Protein AF-A0A946Y536-F1 (afdb_monomer)

Foldseek 3Di:
DVVVVVVVVLVVVLPDADFDDDDDDDDPPDQDKDWDQFWKWFQFPQRKIKIAHRTWIDHPQKIAGFIWIADNVSPDTDTDGIDGNNRTPDMDGDDGDRPPVVSVVSNVVSVVVVVVVVVVVVCVLPQAWWFKWWQDPNDTDGFDTQCNVPPDPVCRVVDDDDGPDDQDPVRDTDMDIDRDHPHPYDDD

Mean predicted aligned error: 17.83 Å

Structure (mmCIF, N/CA/C/O backbone):
data_AF-A0A946Y536-F1
#
_entry.id   AF-A0A946Y536-F1
#
loop_
_atom_site.group_PDB
_atom_site.id
_atom_site.type_symbol
_atom_site.label_atom_id
_atom_site.label_alt_id
_atom_site.label_comp_id
_atom_site.label_asym_id
_atom_site.label_entity_id
_atom_site.label_seq_id
_atom_site.pdbx_PDB_ins_code
_atom_site.Cartn_x
_atom_site.Cartn_y
_atom_site.Cartn_z
_atom_site.occupancy
_atom_site.B_iso_or_equiv
_atom_site.auth_seq_id
_atom_site.auth_comp_id
_atom_site.auth_asym_id
_atom_site.auth_atom_id
_atom_site.pdbx_PDB_model_num
ATOM 1 N N . MET A 1 1 ? 4.800 -1.379 -33.077 1.00 50.88 1 MET A N 1
ATOM 2 C CA . MET A 1 1 ? 4.155 -2.253 -32.066 1.00 50.88 1 MET A CA 1
ATOM 3 C C . MET A 1 1 ? 5.127 -2.790 -31.014 1.00 50.88 1 MET A C 1
ATOM 5 O O . MET A 1 1 ? 4.763 -2.813 -29.851 1.00 50.88 1 MET A O 1
ATOM 9 N N . ARG A 1 2 ? 6.359 -3.191 -31.370 1.00 48.78 2 ARG A N 1
ATOM 10 C CA . ARG A 1 2 ? 7.340 -3.710 -30.393 1.00 48.78 2 ARG A CA 1
ATOM 11 C C . ARG A 1 2 ? 7.972 -2.630 -29.493 1.00 48.78 2 ARG A C 1
ATOM 13 O O . ARG A 1 2 ? 8.110 -2.860 -28.300 1.00 48.78 2 ARG A O 1
ATOM 20 N N . LEU A 1 3 ? 8.252 -1.436 -30.029 1.00 43.38 3 LEU A N 1
ATOM 21 C CA . LEU A 1 3 ? 8.799 -0.308 -29.254 1.00 43.38 3 LEU A CA 1
ATOM 22 C C . LEU A 1 3 ? 7.794 0.248 -28.230 1.00 43.38 3 LEU A C 1
ATOM 24 O O . LEU A 1 3 ? 8.149 0.529 -27.091 1.00 43.38 3 LEU A O 1
ATOM 28 N N . THR A 1 4 ? 6.517 0.339 -28.612 1.00 50.34 4 THR A N 1
ATOM 29 C CA . THR A 1 4 ? 5.442 0.763 -27.708 1.00 50.34 4 THR A CA 1
ATOM 30 C C . THR A 1 4 ? 5.232 -0.226 -26.567 1.00 50.34 4 THR A C 1
ATOM 32 O O . THR A 1 4 ? 5.008 0.220 -25.447 1.00 50.34 4 THR A O 1
ATOM 35 N N . LEU A 1 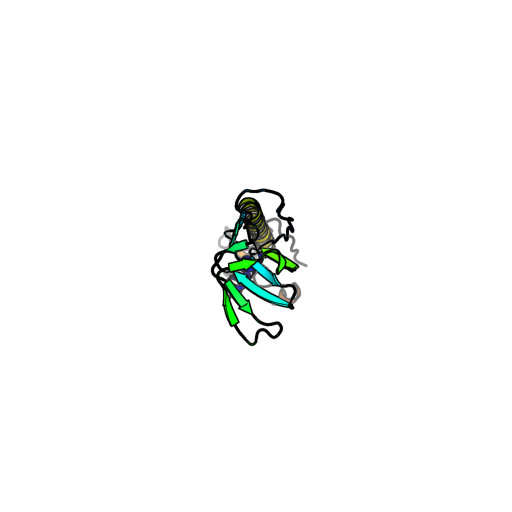5 ? 5.367 -1.536 -26.823 1.00 57.97 5 LEU A N 1
ATOM 36 C CA . LEU A 1 5 ? 5.266 -2.592 -25.807 1.00 57.97 5 LEU A CA 1
ATOM 37 C C . LEU A 1 5 ? 6.435 -2.553 -24.805 1.00 57.97 5 LEU A C 1
ATOM 39 O O . LEU A 1 5 ? 6.230 -2.696 -23.604 1.00 57.97 5 LEU A O 1
ATOM 43 N N . ALA A 1 6 ? 7.657 -2.314 -25.293 1.00 57.25 6 ALA A N 1
ATOM 44 C CA . ALA A 1 6 ? 8.841 -2.182 -24.445 1.00 57.25 6 ALA A CA 1
ATOM 45 C C . ALA A 1 6 ? 8.781 -0.922 -23.563 1.00 57.25 6 ALA A C 1
ATOM 47 O O . ALA A 1 6 ? 9.088 -0.981 -22.374 1.00 57.25 6 ALA A O 1
ATOM 48 N N . LEU A 1 7 ? 8.314 0.203 -24.118 1.00 55.06 7 LEU A N 1
ATOM 49 C CA . LEU A 1 7 ? 8.157 1.453 -23.373 1.00 55.06 7 LEU A CA 1
ATOM 50 C C . LEU A 1 7 ? 7.051 1.357 -22.308 1.00 55.06 7 LEU A C 1
ATOM 52 O O . LEU A 1 7 ? 7.221 1.863 -21.202 1.00 55.06 7 LEU A O 1
ATOM 56 N N . THR A 1 8 ? 5.945 0.661 -22.604 1.00 61.72 8 THR A N 1
ATOM 57 C CA . THR A 1 8 ? 4.908 0.391 -21.592 1.00 61.72 8 THR A CA 1
ATOM 58 C C . THR A 1 8 ? 5.430 -0.528 -20.494 1.00 61.72 8 THR A C 1
ATOM 60 O O . THR A 1 8 ? 5.222 -0.227 -19.323 1.00 61.72 8 THR A O 1
ATOM 63 N N . ALA A 1 9 ? 6.164 -1.593 -20.833 1.00 61.91 9 ALA A N 1
ATOM 64 C CA . ALA A 1 9 ? 6.751 -2.496 -19.841 1.00 61.91 9 ALA A CA 1
ATOM 65 C C . ALA A 1 9 ? 7.718 -1.779 -18.874 1.00 61.91 9 ALA A C 1
ATOM 67 O O . ALA A 1 9 ? 7.681 -2.045 -17.674 1.00 61.91 9 ALA A O 1
ATOM 68 N N . LEU A 1 10 ? 8.525 -0.824 -19.361 1.00 59.62 10 LEU A N 1
ATOM 69 C CA . LEU A 1 10 ? 9.400 -0.011 -18.504 1.00 59.62 10 LEU A CA 1
ATOM 70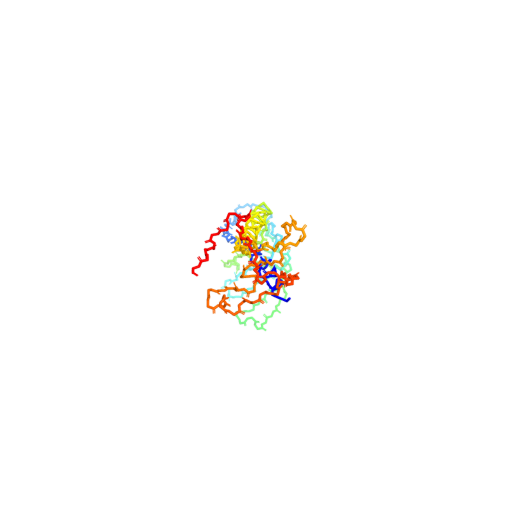 C C . LEU A 1 10 ? 8.624 0.937 -17.572 1.00 59.62 10 LEU A C 1
ATOM 72 O O . LEU A 1 10 ? 9.022 1.113 -16.422 1.00 59.62 10 LEU A O 1
ATOM 76 N N . LEU A 1 11 ? 7.512 1.518 -18.032 1.00 60.69 11 LEU A N 1
ATOM 77 C CA . LEU A 1 11 ? 6.659 2.385 -17.207 1.00 60.69 11 LEU A CA 1
ATOM 78 C C . LEU A 1 11 ? 5.980 1.617 -16.059 1.00 60.69 11 LEU A C 1
ATOM 80 O O . LEU A 1 11 ? 5.823 2.163 -14.967 1.00 60.69 11 LEU A O 1
ATOM 84 N N . PHE A 1 12 ? 5.633 0.342 -16.266 1.00 58.81 12 PHE A N 1
ATOM 85 C CA . PHE A 1 12 ? 5.045 -0.496 -15.214 1.00 58.81 12 PHE A CA 1
ATOM 86 C C . PHE A 1 12 ? 6.049 -0.897 -14.121 1.00 58.81 12 PHE A C 1
ATOM 88 O O . PHE A 1 12 ? 5.653 -1.049 -12.967 1.00 58.81 12 PHE A O 1
ATOM 95 N N . LEU A 1 13 ? 7.345 -1.002 -14.437 1.00 56.84 13 LEU A N 1
ATOM 96 C CA . LEU A 1 13 ? 8.389 -1.336 -13.454 1.00 56.84 13 LEU A CA 1
ATOM 97 C C . LEU A 1 13 ? 8.737 -0.177 -12.502 1.00 56.84 13 LEU A C 1
ATOM 99 O O . LEU A 1 13 ? 9.339 -0.411 -11.457 1.00 56.84 13 LEU A O 1
ATOM 103 N N . ALA A 1 14 ? 8.343 1.060 -12.820 1.00 56.12 14 ALA A N 1
ATOM 104 C CA . ALA A 1 14 ? 8.628 2.243 -12.000 1.00 56.12 14 ALA A CA 1
ATOM 105 C C . ALA A 1 14 ? 7.606 2.492 -10.869 1.00 56.12 14 ALA A C 1
ATOM 107 O O . ALA A 1 14 ? 7.744 3.458 -10.122 1.00 56.12 14 ALA A O 1
ATOM 108 N N . SER A 1 15 ? 6.579 1.647 -10.726 1.00 55.06 15 SER A N 1
ATOM 109 C CA . SER A 1 15 ? 5.459 1.869 -9.792 1.00 55.06 15 SER A CA 1
ATOM 110 C C . SER A 1 15 ? 5.559 1.048 -8.499 1.00 55.06 15 SER A C 1
ATOM 112 O O . SER A 1 15 ? 4.565 0.507 -8.015 1.00 55.06 15 SER A O 1
ATOM 114 N N . CYS A 1 16 ? 6.752 0.941 -7.913 1.00 59.31 16 CYS A N 1
ATOM 115 C CA . CYS A 1 16 ? 6.921 0.286 -6.615 1.00 59.31 16 CYS A CA 1
ATOM 116 C C . CYS A 1 16 ? 6.479 1.217 -5.473 1.00 59.31 16 CYS A C 1
ATOM 118 O O . CYS A 1 16 ? 7.111 2.241 -5.215 1.00 59.31 16 CYS A O 1
ATOM 120 N N . ILE A 1 17 ? 5.421 0.838 -4.752 1.00 60.84 17 ILE A N 1
ATOM 121 C CA . ILE A 1 17 ? 4.997 1.494 -3.507 1.00 60.84 17 ILE A CA 1
ATOM 122 C C . ILE A 1 17 ? 5.533 0.670 -2.333 1.00 60.84 17 ILE A C 1
ATOM 124 O O . ILE A 1 17 ? 5.202 -0.504 -2.186 1.00 60.84 17 ILE A O 1
ATOM 128 N N . VAL A 1 18 ? 6.377 1.277 -1.496 1.00 58.25 18 VAL A N 1
ATOM 129 C CA . VAL A 1 18 ? 6.913 0.637 -0.286 1.00 58.25 18 VAL A CA 1
ATOM 130 C C . VAL A 1 18 ? 5.992 0.949 0.890 1.00 58.25 18 VAL A C 1
ATOM 132 O O . VAL A 1 18 ? 5.814 2.113 1.246 1.00 58.25 18 VAL A O 1
ATOM 135 N N . HIS A 1 19 ? 5.437 -0.090 1.511 1.00 56.75 19 HIS A N 1
ATOM 136 C CA . HIS A 1 19 ? 4.679 0.018 2.757 1.00 56.75 19 HIS A CA 1
ATOM 137 C C . HIS A 1 19 ? 5.531 -0.438 3.945 1.00 56.75 19 HIS A C 1
ATOM 139 O O . HIS A 1 19 ? 6.241 -1.440 3.860 1.00 56.75 19 HIS A O 1
ATOM 145 N N . ARG A 1 20 ? 5.439 0.285 5.065 1.00 61.62 20 ARG A N 1
ATOM 146 C CA . ARG A 1 20 ? 6.037 -0.091 6.352 1.00 61.62 20 ARG A CA 1
ATOM 147 C C . ARG A 1 20 ? 4.928 -0.201 7.392 1.00 61.62 20 ARG A C 1
ATOM 149 O O . ARG A 1 20 ? 4.119 0.714 7.506 1.00 61.62 20 ARG A O 1
ATOM 156 N N . LEU A 1 21 ? 4.896 -1.316 8.117 1.00 65.56 21 LEU A N 1
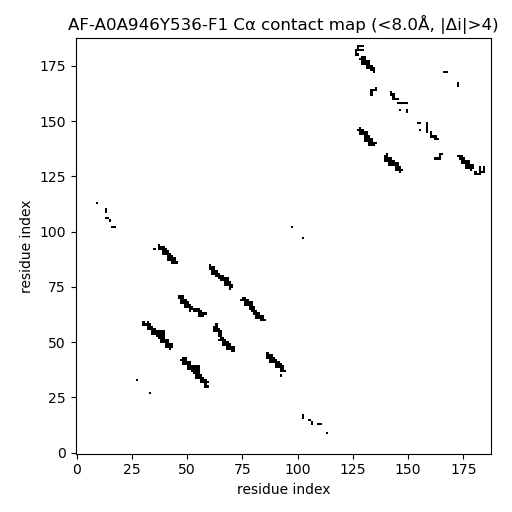ATOM 157 C CA . LEU A 1 21 ? 4.010 -1.508 9.261 1.00 65.56 21 LEU A CA 1
ATOM 158 C C . LEU A 1 21 ? 4.748 -1.069 10.527 1.00 65.56 21 LEU A C 1
ATOM 160 O O . LEU A 1 21 ? 5.796 -1.630 10.840 1.00 65.56 21 LEU A O 1
ATOM 164 N N . ASP A 1 22 ? 4.191 -0.099 11.245 1.00 68.69 22 ASP A N 1
ATOM 165 C CA . ASP A 1 22 ? 4.661 0.319 12.565 1.00 68.69 22 ASP A CA 1
ATOM 166 C C . ASP A 1 22 ? 3.525 0.106 13.578 1.00 68.69 22 ASP A C 1
ATOM 168 O O . ASP A 1 22 ? 2.397 0.548 13.357 1.00 68.69 22 ASP A O 1
ATOM 172 N N . VAL A 1 23 ? 3.815 -0.595 14.679 1.00 72.56 23 VAL A N 1
ATOM 173 C CA . VAL A 1 23 ? 2.863 -0.843 15.775 1.00 72.56 23 VAL A CA 1
ATOM 174 C C . VAL A 1 23 ? 3.272 0.021 16.960 1.00 72.56 23 VAL A C 1
ATOM 176 O O . VAL A 1 23 ? 4.354 -0.164 17.516 1.00 72.56 23 VAL A O 1
ATOM 179 N N . VAL A 1 24 ? 2.416 0.969 17.342 1.00 73.75 24 VAL A N 1
ATOM 180 C CA . VAL A 1 24 ? 2.677 1.905 18.444 1.00 73.75 24 VAL A CA 1
ATOM 181 C C . VAL A 1 24 ? 1.600 1.723 19.517 1.00 73.75 24 VAL A C 1
ATOM 183 O O . VAL A 1 24 ? 0.421 1.908 19.211 1.00 73.75 24 VAL A O 1
ATOM 186 N N . PRO A 1 25 ? 1.958 1.360 20.763 1.00 72.62 25 PRO A N 1
ATOM 187 C CA . PRO A 1 25 ? 0.993 1.313 21.853 1.00 72.62 25 PRO A CA 1
ATOM 188 C C . PRO A 1 25 ? 0.553 2.734 22.223 1.00 72.62 25 PRO A C 1
ATOM 190 O O . PRO A 1 25 ? 1.381 3.638 22.338 1.00 72.62 25 PRO A O 1
ATOM 193 N N . LEU A 1 26 ? -0.749 2.931 22.430 1.00 66.50 26 LEU A N 1
ATOM 194 C CA . LEU A 1 26 ? -1.284 4.199 22.921 1.00 66.50 26 LEU A CA 1
ATOM 195 C C . LEU A 1 26 ? -1.222 4.218 24.459 1.00 66.50 26 LEU A C 1
ATOM 197 O O . LEU A 1 26 ? -1.767 3.308 25.088 1.00 66.50 26 LEU A O 1
ATOM 201 N N . PRO A 1 27 ? -0.582 5.222 25.086 1.00 64.75 27 PRO A N 1
ATOM 202 C CA . PRO A 1 27 ? -0.590 5.364 26.537 1.00 64.75 27 PRO A CA 1
ATOM 203 C C . PRO A 1 27 ? -1.972 5.858 26.989 1.00 64.75 27 PRO A C 1
ATOM 205 O O . PRO A 1 27 ? -2.303 7.031 26.836 1.00 64.75 27 PRO A O 1
ATOM 208 N N . LEU A 1 28 ? -2.789 4.957 27.539 1.00 63.28 28 LEU A N 1
ATOM 209 C CA . LEU A 1 28 ? -4.147 5.260 28.020 1.00 63.28 28 LEU A CA 1
ATOM 210 C C . LEU A 1 28 ? -4.177 5.805 29.468 1.00 63.28 28 LEU A C 1
ATOM 212 O O . LEU A 1 28 ? -5.229 5.813 30.096 1.00 63.28 28 LEU A O 1
ATOM 216 N N . GLU A 1 29 ? -3.039 6.246 30.016 1.00 63.91 29 GLU A N 1
ATOM 217 C CA . GLU A 1 29 ? -2.905 6.648 31.431 1.00 63.91 29 GLU A CA 1
ATOM 218 C C . GLU A 1 29 ? -3.308 8.107 31.728 1.00 63.91 29 GLU A C 1
ATOM 220 O O . GLU A 1 29 ? -3.294 8.522 32.886 1.00 63.91 29 GLU A O 1
ATOM 225 N N . ASN A 1 30 ? -3.684 8.899 30.718 1.00 54.91 30 ASN A N 1
ATOM 226 C CA . ASN A 1 30 ? -4.016 10.313 30.905 1.00 54.91 30 ASN A CA 1
ATOM 227 C C . ASN A 1 30 ? -5.521 10.565 31.073 1.00 54.91 30 ASN A C 1
ATOM 229 O O . ASN A 1 30 ? -6.358 9.986 30.387 1.00 54.91 30 ASN A O 1
ATOM 233 N N . THR A 1 31 ? -5.847 11.519 31.946 1.00 58.56 31 THR A N 1
ATOM 234 C CA . THR A 1 31 ? -7.199 12.043 32.210 1.00 58.56 31 THR A CA 1
ATOM 235 C C . THR A 1 31 ? -7.779 12.850 31.036 1.00 58.56 31 THR A C 1
ATOM 237 O O . THR A 1 31 ? -8.936 13.267 31.083 1.00 58.56 31 THR A O 1
ATOM 240 N N . GLU A 1 32 ? -6.987 13.110 29.994 1.00 72.56 32 GLU A N 1
ATOM 241 C CA . GLU A 1 32 ? -7.434 13.843 28.810 1.00 72.56 32 GLU A CA 1
ATOM 242 C C . GLU A 1 32 ? -8.142 12.924 27.805 1.00 72.56 32 GLU A C 1
ATOM 244 O O . GLU A 1 32 ? -7.736 11.772 27.634 1.00 72.56 32 GLU A O 1
ATOM 249 N N . PRO A 1 33 ? -9.185 13.416 27.109 1.00 78.94 33 PRO A N 1
ATOM 250 C CA . PRO A 1 33 ? -9.834 12.652 26.057 1.00 78.94 33 PRO A CA 1
ATOM 251 C C . PRO A 1 33 ? -8.841 12.256 24.958 1.00 78.94 33 PRO A C 1
ATOM 253 O O . PRO A 1 33 ? -8.198 13.114 24.351 1.00 78.94 33 PRO A O 1
ATOM 256 N N . ILE A 1 34 ? -8.740 10.961 24.666 1.00 87.19 34 ILE A N 1
ATOM 257 C CA . ILE A 1 34 ? -7.890 10.453 23.585 1.00 87.19 34 ILE A CA 1
ATOM 258 C C . ILE A 1 34 ? -8.742 10.374 22.328 1.00 87.19 34 ILE A C 1
ATOM 260 O O . ILE A 1 34 ? -9.646 9.545 22.239 1.00 87.19 34 ILE A O 1
ATOM 264 N N . ARG A 1 35 ? -8.458 11.231 21.348 1.00 90.06 35 ARG A N 1
ATOM 265 C CA . ARG A 1 35 ? -9.142 11.227 20.053 1.00 90.06 35 ARG A CA 1
ATOM 266 C C . ARG A 1 35 ? -8.300 10.514 19.001 1.00 90.06 35 ARG A C 1
ATOM 268 O O . ARG A 1 35 ? -7.137 10.850 18.794 1.00 90.06 35 ARG A O 1
ATOM 275 N N . VAL A 1 36 ? -8.917 9.564 18.308 1.00 89.81 36 VAL A N 1
ATOM 276 C CA . VAL A 1 36 ? -8.344 8.854 17.164 1.00 89.81 36 VAL A CA 1
ATOM 277 C C . VAL A 1 36 ? -9.206 9.161 15.946 1.00 89.81 36 VAL A C 1
ATOM 279 O O . VAL A 1 36 ? -10.353 8.744 15.881 1.00 89.81 36 VAL A O 1
ATOM 282 N N . GLU A 1 37 ? -8.656 9.894 14.980 1.00 90.44 37 GLU A N 1
ATOM 283 C CA . GLU A 1 37 ? -9.388 10.353 13.781 1.00 90.44 37 GLU A CA 1
ATOM 284 C C . GLU A 1 37 ? -9.351 9.353 12.617 1.00 90.44 37 GLU A C 1
ATOM 286 O O . GLU A 1 37 ? -9.931 9.579 11.561 1.00 90.44 37 GLU A O 1
ATOM 291 N N . THR A 1 38 ? -8.626 8.250 12.785 1.00 88.94 38 THR A N 1
ATOM 292 C CA . THR A 1 38 ? -8.507 7.198 11.770 1.00 88.94 38 THR A CA 1
ATOM 293 C C . THR A 1 38 ? -9.409 6.021 12.116 1.00 88.94 38 THR A C 1
ATOM 295 O O . THR A 1 38 ? -9.756 5.866 13.288 1.00 88.94 38 THR A O 1
ATOM 298 N N . PRO A 1 39 ? -9.777 5.171 11.139 1.00 92.81 39 PRO A N 1
ATOM 299 C CA . PRO A 1 39 ? -10.625 4.020 11.405 1.00 92.81 39 PRO A CA 1
ATOM 300 C C . PRO A 1 39 ? -10.060 3.143 12.528 1.00 92.81 39 PRO A C 1
ATOM 302 O O . PRO A 1 39 ? -8.881 2.769 12.507 1.00 92.81 39 PRO A O 1
ATOM 305 N N . VAL A 1 40 ? -10.915 2.797 13.490 1.00 93.56 40 VAL A N 1
ATOM 306 C CA . VAL A 1 40 ? -10.559 1.971 14.651 1.00 93.56 40 VAL A CA 1
ATOM 307 C C . VAL A 1 40 ? -11.403 0.710 14.669 1.00 93.56 40 V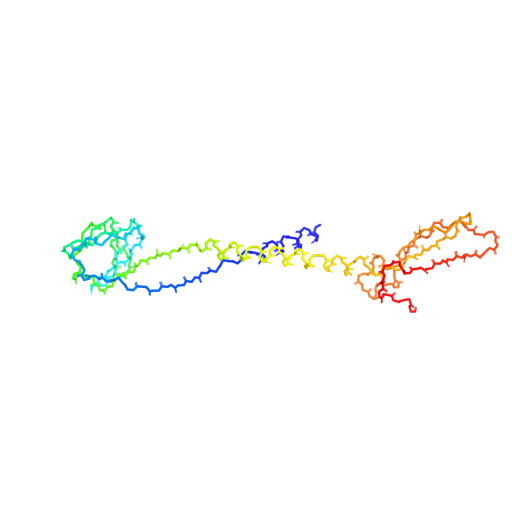AL A C 1
ATOM 309 O O . VAL A 1 40 ? -12.619 0.752 14.484 1.00 93.56 40 VAL A O 1
ATOM 312 N N . LYS A 1 41 ? -10.763 -0.420 14.952 1.00 95.19 41 LYS A N 1
ATOM 313 C CA . LYS A 1 41 ? -11.431 -1.685 15.228 1.00 95.19 41 LYS A CA 1
ATOM 314 C C . LYS A 1 41 ? -11.207 -2.061 16.690 1.00 95.19 41 LYS A C 1
ATOM 316 O O . LYS A 1 41 ? -10.069 -2.152 17.144 1.00 95.19 41 LYS A O 1
ATOM 321 N N . ALA A 1 42 ? -12.293 -2.250 17.428 1.00 95.25 42 ALA A N 1
ATOM 322 C CA . ALA A 1 42 ? -12.281 -2.640 18.832 1.00 95.25 42 ALA A CA 1
ATOM 323 C C . ALA A 1 42 ? -12.781 -4.080 18.978 1.00 95.25 42 ALA A C 1
ATOM 325 O O . ALA A 1 42 ? -13.889 -4.408 18.558 1.00 95.25 42 ALA A O 1
ATOM 326 N N . HIS A 1 43 ? -11.977 -4.936 19.594 1.00 95.31 43 HIS A N 1
ATOM 327 C CA . HIS A 1 43 ? -12.324 -6.314 19.915 1.00 95.31 43 HIS A CA 1
ATOM 328 C C . HIS A 1 43 ? -12.820 -6.384 21.353 1.00 95.31 43 HIS A C 1
ATOM 330 O O . HIS A 1 43 ? -12.101 -5.998 22.275 1.00 95.31 43 HIS A O 1
ATOM 336 N N . LEU A 1 44 ? -14.043 -6.866 21.555 1.00 95.81 44 LEU A N 1
ATOM 337 C CA . LEU A 1 44 ? -14.655 -6.956 22.876 1.00 95.81 44 LEU A CA 1
ATOM 338 C C . LEU A 1 44 ? -14.342 -8.292 23.551 1.00 95.81 44 LEU A C 1
ATOM 340 O O . LEU A 1 44 ? -14.107 -9.308 22.896 1.00 95.81 44 LEU A O 1
ATOM 344 N N . ARG A 1 45 ? -14.413 -8.317 24.884 1.00 96.00 45 ARG A N 1
ATOM 345 C CA . ARG A 1 45 ? -14.181 -9.517 25.707 1.00 96.00 45 ARG A CA 1
ATOM 346 C C . ARG A 1 45 ? -15.138 -10.668 25.401 1.00 96.00 45 ARG A C 1
ATOM 348 O O . ARG A 1 45 ? -14.788 -11.821 25.619 1.00 96.00 45 ARG A O 1
ATOM 355 N N . ASN A 1 46 ? -16.329 -10.367 24.886 1.00 92.81 46 ASN A N 1
ATOM 356 C CA . ASN A 1 46 ? -17.307 -11.372 24.462 1.00 92.81 46 ASN A CA 1
ATOM 357 C C . ASN A 1 46 ? -17.043 -11.932 23.044 1.00 92.81 46 ASN A C 1
ATOM 359 O O . ASN A 1 46 ? -17.855 -12.702 22.539 1.00 92.81 46 ASN A O 1
ATOM 363 N N . GLY A 1 47 ? -15.950 -11.524 22.388 1.00 93.12 47 GLY A N 1
ATOM 364 C CA . GLY A 1 47 ? -15.563 -11.958 21.042 1.00 93.12 47 GLY A CA 1
ATOM 365 C C . GLY A 1 47 ? -16.189 -11.160 19.893 1.00 93.12 47 GLY A C 1
ATOM 366 O O . GLY A 1 47 ? -15.773 -11.326 18.750 1.00 93.12 47 GLY A O 1
ATOM 367 N N . SER A 1 48 ? -17.155 -10.275 20.163 1.00 95.62 48 SER A N 1
ATOM 368 C CA . SER A 1 48 ? -17.692 -9.366 19.140 1.00 95.62 48 SER A CA 1
ATOM 369 C C . SER A 1 48 ? -16.687 -8.265 18.786 1.00 95.62 48 SER A C 1
ATOM 371 O O . SER A 1 4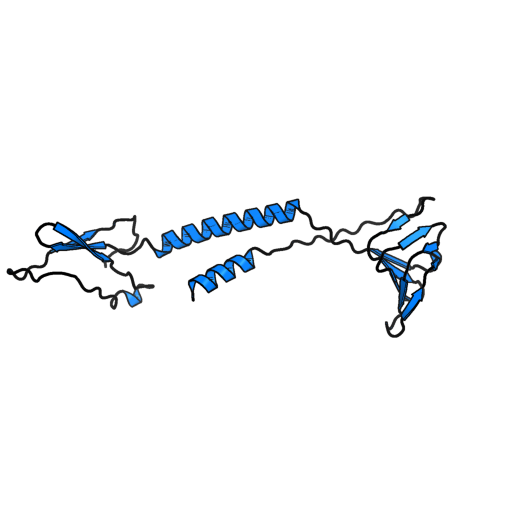8 ? -15.786 -7.945 19.564 1.00 95.62 48 SER A O 1
ATOM 373 N N . THR A 1 49 ? -16.824 -7.683 17.596 1.00 96.38 49 THR A N 1
ATOM 374 C CA . THR A 1 49 ? -15.910 -6.648 17.092 1.00 96.38 49 THR A CA 1
ATOM 375 C C . THR A 1 49 ? -16.690 -5.414 16.672 1.00 96.38 49 THR A C 1
ATOM 377 O O . THR A 1 49 ? -17.713 -5.528 16.009 1.00 96.38 49 THR A O 1
ATOM 380 N N . ILE A 1 50 ? -16.212 -4.227 17.028 1.00 97.12 50 ILE A N 1
ATOM 381 C CA . ILE A 1 50 ? -16.793 -2.954 16.606 1.00 97.12 50 ILE A CA 1
ATOM 382 C C . ILE A 1 50 ? -15.849 -2.273 15.629 1.00 97.12 50 ILE A C 1
ATOM 384 O O . ILE A 1 50 ? -14.652 -2.183 15.888 1.00 97.12 50 ILE A O 1
ATOM 388 N N . VAL A 1 51 ? -16.396 -1.768 14.527 1.00 96.12 51 VAL A N 1
ATOM 389 C CA . VAL A 1 51 ? -15.673 -0.931 13.567 1.00 96.12 51 VAL A CA 1
ATOM 390 C C . VAL A 1 51 ? -16.190 0.499 13.669 1.00 96.12 51 VAL A C 1
ATOM 392 O O . VAL A 1 51 ? -17.361 0.748 13.390 1.00 96.12 51 VAL A O 1
ATOM 395 N N . TYR A 1 52 ? -15.308 1.423 14.040 1.00 95.69 52 TYR A N 1
ATOM 396 C CA . TYR A 1 52 ? -15.517 2.869 14.020 1.00 95.69 52 TYR A CA 1
ATOM 397 C C . TYR A 1 52 ? -14.854 3.438 12.764 1.00 95.69 52 TYR A C 1
ATOM 399 O O . TYR A 1 52 ? -13.642 3.654 12.743 1.00 95.69 52 TYR A O 1
ATOM 407 N N . ALA A 1 53 ? -15.627 3.623 11.692 1.00 92.94 53 ALA A N 1
ATOM 408 C CA . ALA A 1 53 ? -15.084 4.018 10.389 1.00 92.94 53 ALA A CA 1
ATOM 409 C C . ALA A 1 53 ? -14.509 5.445 10.387 1.00 92.94 53 ALA A C 1
ATOM 411 O O . ALA A 1 53 ? -13.468 5.678 9.781 1.00 92.94 53 ALA A O 1
ATOM 412 N N . ASP A 1 54 ? -15.144 6.362 11.116 1.00 92.50 54 ASP A N 1
ATOM 413 C CA . ASP A 1 54 ? -14.764 7.782 11.177 1.00 92.50 54 ASP A CA 1
ATOM 414 C C . ASP A 1 54 ? -13.860 8.112 12.380 1.00 92.50 54 ASP A C 1
ATOM 416 O O . ASP A 1 54 ? -13.638 9.277 12.707 1.00 92.50 54 ASP A O 1
ATOM 420 N N . GLY A 1 55 ? -13.361 7.082 13.069 1.00 92.31 55 GLY A N 1
ATOM 421 C CA . GLY A 1 55 ? -12.606 7.230 14.306 1.00 92.31 55 GLY A CA 1
ATOM 422 C C . GLY A 1 55 ? -13.472 7.266 15.567 1.00 92.31 55 GLY A C 1
ATOM 423 O O . GLY A 1 55 ? -14.673 6.986 15.550 1.00 92.31 55 GLY A O 1
ATOM 424 N N . MET A 1 56 ? -12.826 7.537 16.698 1.00 94.50 56 MET A N 1
ATOM 425 C CA . MET A 1 56 ? -13.417 7.440 18.035 1.00 94.50 56 MET A CA 1
ATOM 426 C C . MET A 1 56 ? -12.719 8.358 19.043 1.00 94.50 56 MET A C 1
ATOM 428 O O . MET A 1 56 ? -11.603 8.834 18.829 1.00 94.50 56 MET A O 1
ATOM 432 N N . GLU A 1 57 ? -13.391 8.607 20.160 1.00 94.19 57 GLU A N 1
ATOM 433 C CA . GLU A 1 57 ? -12.869 9.344 21.306 1.00 94.19 57 GLU A CA 1
ATOM 434 C C . GLU A 1 57 ? -13.007 8.485 22.563 1.00 94.19 57 GLU A C 1
ATOM 436 O O . GLU A 1 57 ? -14.076 7.948 22.844 1.00 94.19 57 GLU A O 1
ATOM 441 N N . VAL A 1 58 ? -11.937 8.366 23.340 1.00 91.94 58 VAL A N 1
ATOM 442 C CA . VAL A 1 58 ? -11.971 7.780 24.680 1.00 91.94 58 VAL A CA 1
ATOM 443 C C . VAL A 1 58 ? -12.070 8.911 25.688 1.00 91.94 58 VAL A C 1
ATOM 445 O O . VAL A 1 58 ? -11.176 9.753 25.752 1.00 91.94 58 VAL A O 1
ATOM 448 N N . ARG A 1 59 ? -13.116 8.920 26.514 1.00 91.19 59 ARG A N 1
ATOM 449 C CA . ARG A 1 59 ? -13.263 9.875 27.618 1.00 91.19 59 ARG A CA 1
ATOM 450 C C . ARG A 1 59 ? -13.914 9.198 28.813 1.00 91.19 59 ARG A C 1
ATOM 452 O O . ARG A 1 59 ? -14.909 8.499 28.659 1.00 91.19 59 ARG A O 1
ATOM 459 N N . ASN A 1 60 ? -13.378 9.435 30.010 1.00 89.06 60 ASN A N 1
ATOM 460 C CA . ASN A 1 60 ? -13.914 8.892 31.267 1.00 89.06 60 ASN A CA 1
ATOM 461 C C . ASN A 1 60 ? -14.105 7.359 31.242 1.00 89.06 60 ASN A C 1
ATOM 463 O O . ASN A 1 60 ? -15.100 6.854 31.753 1.00 89.06 60 ASN A O 1
ATOM 467 N N . GLY A 1 61 ? -13.187 6.620 30.607 1.00 88.19 61 GLY A N 1
ATOM 468 C CA . GLY A 1 61 ? -13.277 5.157 30.500 1.00 88.19 61 GLY A CA 1
ATOM 469 C C . GLY A 1 61 ? -14.360 4.644 29.541 1.00 88.19 61 GLY A C 1
ATOM 470 O O . GLY A 1 61 ? -14.653 3.452 29.542 1.00 88.19 61 GLY A O 1
ATOM 471 N N . VAL A 1 62 ? -14.949 5.515 28.719 1.00 93.19 62 VAL A N 1
ATOM 472 C CA . VAL A 1 62 ? -15.951 5.158 27.709 1.00 93.19 62 VAL A CA 1
ATOM 473 C C . VAL A 1 62 ? -15.447 5.561 26.328 1.00 93.19 62 VAL A C 1
ATOM 475 O O . VAL A 1 62 ? -14.880 6.639 26.139 1.00 93.19 62 VAL A O 1
ATOM 478 N N . ILE A 1 63 ? -15.650 4.672 25.363 1.00 94.62 63 ILE A N 1
ATOM 479 C CA . ILE A 1 63 ? -15.414 4.906 23.943 1.00 94.62 63 ILE A CA 1
ATOM 480 C C . ILE A 1 63 ? -16.673 5.507 23.332 1.00 94.62 63 ILE A C 1
ATOM 482 O O . ILE A 1 63 ? -17.740 4.903 23.419 1.00 94.62 63 ILE A O 1
ATOM 486 N N . TYR A 1 64 ? -16.519 6.639 22.656 1.00 96.00 64 TYR A N 1
ATOM 487 C CA . TYR A 1 64 ? -17.549 7.329 21.893 1.00 96.00 64 TYR A CA 1
ATOM 488 C C . TYR A 1 64 ? -17.195 7.319 20.404 1.00 96.00 64 TYR A C 1
ATOM 490 O O . TYR A 1 64 ? -16.063 7.620 20.025 1.00 96.00 64 TYR A O 1
ATOM 498 N N . GLY A 1 65 ? -18.165 7.018 19.546 1.00 95.31 65 GLY A N 1
ATOM 499 C CA . GLY A 1 65 ? -17.992 7.087 18.093 1.00 95.31 65 GLY A CA 1
ATOM 500 C C . GLY A 1 65 ? -19.115 6.381 17.344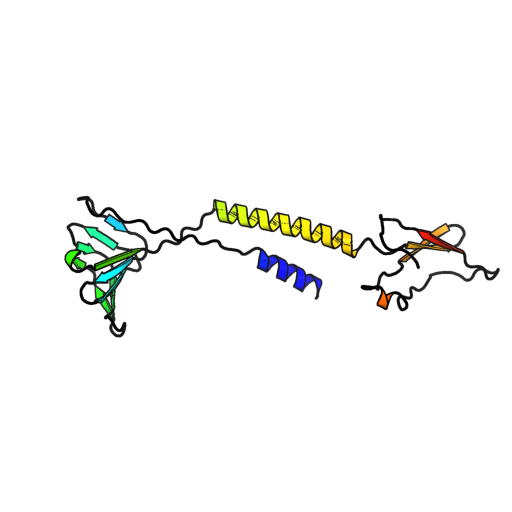 1.00 95.31 65 GLY A C 1
ATOM 501 O O . GLY A 1 65 ? -19.807 5.545 17.912 1.00 95.31 65 GLY A O 1
ATOM 502 N N . SER A 1 66 ? -19.294 6.694 16.061 1.00 96.81 66 SER A N 1
ATOM 503 C CA . SER A 1 66 ? -20.255 5.987 15.206 1.00 96.81 66 SER A CA 1
ATOM 504 C C . SER A 1 66 ? -19.687 4.618 14.821 1.00 96.81 66 SER A C 1
ATOM 506 O O . SER A 1 66 ? -18.852 4.512 13.921 1.00 96.81 66 SER A O 1
ATOM 508 N N . GLY A 1 67 ? -20.070 3.579 15.564 1.00 96.06 67 GLY A N 1
ATOM 509 C CA . GLY A 1 67 ? -19.555 2.224 15.406 1.00 96.06 67 GLY A CA 1
ATOM 510 C C . GLY A 1 67 ? -20.599 1.236 14.891 1.00 96.06 67 GLY A C 1
ATOM 511 O O . GLY A 1 67 ? -21.790 1.347 15.180 1.00 96.06 67 GLY A O 1
ATOM 512 N N . MET A 1 68 ? -20.136 0.208 14.183 1.00 97.81 68 MET A N 1
ATOM 513 C CA . MET A 1 68 ? -20.927 -0.982 13.855 1.00 97.81 68 MET A CA 1
ATOM 514 C C . MET A 1 68 ? -20.353 -2.193 14.587 1.00 97.81 68 MET A C 1
ATOM 516 O O . MET A 1 68 ? -19.201 -2.563 14.356 1.00 97.81 68 MET A O 1
ATOM 520 N N . ARG A 1 69 ? -21.146 -2.801 15.476 1.00 97.25 69 ARG A N 1
ATOM 521 C CA . ARG A 1 69 ? -20.807 -4.025 16.211 1.00 97.25 69 ARG A CA 1
ATOM 522 C C . ARG A 1 69 ? -21.211 -5.251 15.406 1.00 97.25 69 ARG A C 1
ATOM 524 O O . ARG A 1 69 ? -22.391 -5.422 15.124 1.00 97.25 69 ARG A O 1
ATOM 531 N N . TYR A 1 70 ? -20.249 -6.118 15.143 1.00 97.12 70 TYR A N 1
ATOM 532 C CA . TYR A 1 70 ? -20.413 -7.413 14.507 1.00 97.12 70 TYR A CA 1
ATOM 533 C C . TYR A 1 70 ? -20.277 -8.531 15.536 1.00 97.12 70 TYR A C 1
ATOM 535 O O . TYR A 1 70 ? -19.371 -8.498 16.376 1.00 97.12 70 TYR A O 1
ATOM 543 N N . ASP A 1 71 ? -21.164 -9.523 15.474 1.00 93.69 71 ASP A N 1
ATOM 544 C CA . ASP A 1 71 ? -20.989 -10.757 16.243 1.00 93.69 71 ASP A CA 1
ATOM 545 C C . ASP A 1 71 ? -19.743 -11.543 15.789 1.00 93.69 71 ASP A C 1
ATOM 547 O O . ASP A 1 71 ? -19.096 -11.216 14.792 1.00 93.69 71 ASP A O 1
ATOM 551 N N . LEU A 1 72 ? -19.394 -12.595 16.533 1.00 90.69 72 LEU A N 1
ATOM 552 C CA . LEU A 1 72 ? -18.230 -13.433 16.230 1.00 90.69 72 LEU A CA 1
ATOM 553 C C . LEU A 1 72 ? -18.302 -14.075 14.828 1.00 90.69 72 LEU A C 1
ATOM 555 O O . LEU A 1 72 ? -17.267 -14.376 14.238 1.00 90.69 72 LEU A O 1
ATOM 559 N N . GLY A 1 73 ? -19.510 -14.290 14.297 1.00 90.19 73 GLY A N 1
ATOM 560 C CA . GLY A 1 73 ? -19.740 -14.856 12.968 1.00 90.19 73 GLY A CA 1
ATOM 561 C C . GLY A 1 73 ? -19.825 -13.818 11.847 1.00 90.19 73 GLY A C 1
ATOM 562 O O . GLY A 1 73 ? -20.003 -14.209 10.696 1.00 90.19 73 GLY A O 1
ATOM 563 N N . LEU A 1 74 ? -19.724 -12.521 12.165 1.00 86.38 74 LEU A N 1
ATOM 564 C CA . LEU A 1 74 ? -19.992 -11.392 11.267 1.00 86.38 74 LEU A CA 1
ATOM 565 C C . LEU A 1 74 ? -21.391 -11.429 10.618 1.00 86.38 74 LEU A C 1
ATOM 567 O O . LEU A 1 74 ? -21.618 -10.792 9.590 1.00 86.38 74 LEU A O 1
ATOM 571 N N . ALA A 1 75 ? -22.328 -12.181 11.199 1.00 87.62 75 ALA A N 1
ATOM 572 C CA . ALA A 1 75 ? -23.642 -12.445 10.615 1.00 87.62 75 ALA A CA 1
ATOM 573 C C . ALA A 1 75 ? -24.663 -11.355 10.965 1.00 87.62 75 ALA A C 1
ATOM 575 O O . ALA A 1 75 ? -25.588 -11.092 10.195 1.00 87.62 75 ALA A O 1
ATOM 576 N N . SER A 1 76 ? -24.488 -10.712 12.119 1.00 89.31 76 SER A N 1
ATOM 577 C CA . SER A 1 76 ? -25.297 -9.583 12.565 1.00 89.31 76 SER A CA 1
ATOM 578 C C . SER A 1 76 ? -24.445 -8.334 12.757 1.00 89.31 76 SER A C 1
ATOM 580 O O . SER A 1 76 ? -23.288 -8.418 13.170 1.00 89.31 76 SER A O 1
ATOM 582 N N . ALA A 1 77 ? -25.029 -7.177 12.440 1.00 94.19 77 ALA A N 1
ATOM 583 C CA . ALA A 1 77 ? -24.402 -5.872 12.582 1.00 94.19 77 ALA A CA 1
ATOM 584 C C . ALA A 1 77 ? -25.373 -4.902 13.270 1.00 94.19 77 ALA A C 1
ATOM 586 O O . ALA A 1 77 ? -26.480 -4.678 12.779 1.00 94.19 77 ALA A O 1
ATOM 587 N N . THR A 1 78 ? -24.949 -4.309 14.384 1.00 96.81 78 THR A N 1
ATOM 588 C CA . THR A 1 78 ? -25.765 -3.376 15.174 1.00 96.81 78 THR A CA 1
ATOM 589 C C . THR A 1 78 ? -25.008 -2.073 15.380 1.00 96.81 78 THR A C 1
ATOM 591 O O . THR A 1 78 ? -23.837 -2.091 15.758 1.00 96.81 78 THR A O 1
ATOM 594 N N . ALA A 1 79 ? -25.673 -0.941 15.158 1.00 97.00 79 ALA A N 1
ATOM 595 C CA . ALA A 1 79 ? -25.088 0.364 15.438 1.00 97.00 79 ALA A CA 1
ATOM 596 C C . ALA A 1 79 ? -24.842 0.541 16.944 1.00 97.00 79 ALA A C 1
ATOM 598 O O . ALA A 1 79 ? -25.674 0.172 17.774 1.00 97.00 79 ALA A O 1
ATOM 599 N N . VAL A 1 80 ? -23.697 1.116 17.292 1.00 96.94 80 VAL A N 1
ATOM 600 C CA . VAL A 1 80 ? -23.294 1.397 18.668 1.00 96.94 80 VAL A CA 1
ATOM 601 C C . VAL A 1 80 ? -22.577 2.737 18.711 1.00 96.94 80 VAL A C 1
ATOM 603 O O . VAL A 1 80 ? -21.703 3.004 17.892 1.00 96.94 80 VAL A O 1
ATOM 606 N N . SER A 1 81 ? -22.964 3.586 19.657 1.00 95.44 81 SER A N 1
ATOM 607 C CA . SER A 1 81 ? -22.359 4.907 19.845 1.00 95.44 81 SER A CA 1
ATOM 608 C C . SER A 1 81 ? -21.398 4.962 21.028 1.00 95.44 81 SER A C 1
ATOM 610 O O . SER A 1 81 ? -20.509 5.810 21.055 1.00 95.44 81 SER A O 1
ATOM 612 N N . GLU A 1 82 ? -21.590 4.075 22.009 1.00 96.12 82 GLU A N 1
ATOM 613 C CA . GLU A 1 82 ? -20.906 4.111 23.301 1.00 96.12 82 GLU A CA 1
ATOM 614 C C . GLU A 1 82 ? -20.552 2.704 23.781 1.00 96.12 82 GLU A C 1
ATOM 616 O O . GLU A 1 82 ? -21.375 1.787 23.704 1.00 96.12 82 GLU A O 1
ATOM 621 N N . VAL A 1 83 ? -19.322 2.527 24.270 1.00 96.00 83 VAL A N 1
ATOM 622 C CA . VAL A 1 83 ? -18.829 1.241 24.786 1.00 96.00 83 VAL A CA 1
ATOM 623 C C . VAL A 1 83 ? -17.923 1.475 25.996 1.00 96.00 83 VAL A C 1
ATOM 625 O O . VAL A 1 83 ? -16.963 2.237 25.880 1.00 96.00 83 VAL A O 1
ATOM 628 N N . PRO A 1 84 ? -18.171 0.819 27.143 1.00 95.12 84 PRO A N 1
ATOM 629 C CA . PRO A 1 84 ? -17.247 0.851 28.272 1.00 95.12 84 PRO A CA 1
ATOM 630 C C . PRO A 1 84 ? -15.887 0.274 27.878 1.00 95.12 84 PRO A C 1
ATOM 632 O O . PRO A 1 84 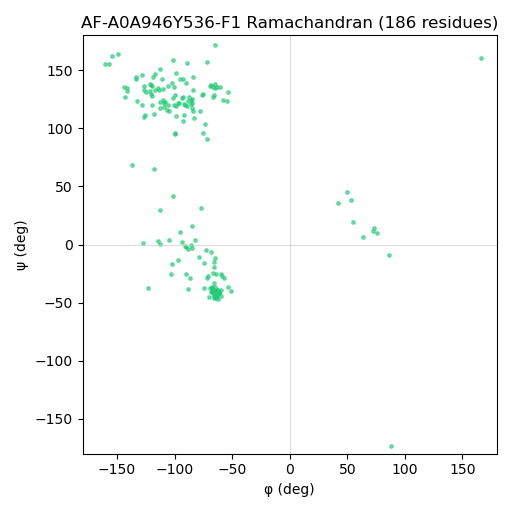? -15.816 -0.787 27.259 1.00 95.12 84 PRO A O 1
ATOM 635 N N . MET A 1 85 ? -14.795 0.928 28.264 1.00 91.38 85 MET A N 1
ATOM 636 C CA . MET A 1 85 ? -13.455 0.440 27.932 1.00 91.38 85 MET A CA 1
ATOM 637 C C . MET A 1 85 ? -13.128 -0.889 28.632 1.00 91.38 85 MET A C 1
ATOM 639 O O . MET A 1 85 ? -12.363 -1.687 28.099 1.00 91.38 85 MET A O 1
ATOM 643 N N . ASP A 1 86 ? -13.781 -1.185 29.759 1.00 93.88 86 ASP A N 1
ATOM 644 C CA . ASP A 1 86 ? -13.664 -2.472 30.455 1.00 93.88 86 ASP A CA 1
ATOM 645 C C . ASP A 1 86 ? -14.185 -3.658 29.626 1.00 93.88 86 ASP A C 1
ATOM 647 O O . ASP A 1 86 ? -13.707 -4.782 29.800 1.00 93.88 86 ASP A O 1
ATOM 651 N N . ASP A 1 87 ? -15.101 -3.421 28.679 1.00 94.94 87 ASP A N 1
ATOM 652 C CA . ASP A 1 87 ? -15.611 -4.449 27.762 1.00 94.94 87 ASP A CA 1
ATOM 653 C C . ASP A 1 87 ? -14.647 -4.738 26.604 1.00 94.94 87 ASP A C 1
ATOM 655 O O . ASP A 1 87 ? -14.835 -5.707 25.862 1.00 94.94 87 ASP A O 1
ATOM 659 N N . VAL A 1 88 ? -13.611 -3.918 26.434 1.00 94.50 88 VAL A N 1
ATOM 660 C CA . VAL A 1 88 ? -12.674 -3.987 25.314 1.00 94.50 88 VAL A CA 1
ATOM 661 C C . VAL A 1 88 ? -11.469 -4.840 25.699 1.00 94.50 88 VAL A C 1
ATOM 663 O O . VAL A 1 88 ? -10.807 -4.620 26.710 1.00 94.50 88 VAL A O 1
ATOM 666 N N . ALA A 1 89 ? -11.181 -5.847 24.880 1.00 93.12 89 ALA A N 1
ATOM 667 C CA . ALA A 1 89 ? -10.008 -6.702 25.020 1.00 93.12 89 ALA A CA 1
ATOM 668 C C . ALA A 1 89 ? -8.792 -6.128 24.277 1.00 93.12 89 ALA A C 1
ATOM 670 O O . ALA A 1 89 ? -7.671 -6.226 24.770 1.00 93.12 89 ALA A O 1
ATOM 671 N N . ALA A 1 90 ? -9.009 -5.545 23.095 1.00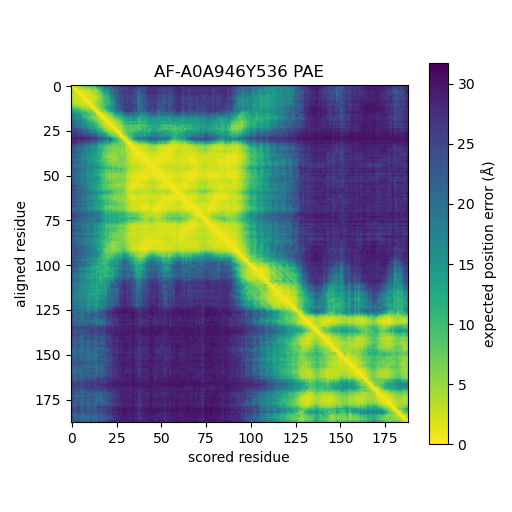 90.31 90 ALA A N 1
ATOM 672 C CA . ALA A 1 90 ? -7.965 -4.922 22.288 1.00 90.31 90 ALA A CA 1
ATOM 673 C C . ALA A 1 90 ? -8.555 -3.887 21.324 1.00 90.31 90 ALA A C 1
ATOM 675 O O . ALA A 1 90 ? -9.713 -3.992 20.918 1.00 90.31 90 ALA A O 1
ATOM 676 N N . MET A 1 91 ? -7.740 -2.920 20.911 1.00 91.00 91 MET A N 1
ATOM 677 C CA . MET A 1 91 ? -8.071 -1.973 19.849 1.00 91.00 91 MET A CA 1
ATOM 678 C C . MET A 1 91 ? -6.909 -1.844 18.879 1.00 91.00 91 MET A C 1
ATOM 680 O O . MET A 1 91 ? -5.750 -1.838 19.288 1.00 91.00 91 MET A O 1
ATOM 684 N N . GLU A 1 92 ? -7.236 -1.676 17.606 1.00 88.94 92 GLU A N 1
ATOM 685 C CA . GLU A 1 92 ? -6.274 -1.353 16.564 1.00 88.94 92 GLU A CA 1
ATOM 686 C C . GLU A 1 92 ? -6.793 -0.216 15.684 1.00 88.94 92 GLU A C 1
ATOM 688 O O . GLU A 1 92 ? -7.985 -0.110 15.397 1.00 88.94 92 GLU A O 1
ATOM 693 N N . SER A 1 93 ? -5.875 0.651 15.273 1.00 86.44 93 SER A N 1
ATOM 694 C CA . SER A 1 93 ? -6.119 1.760 14.360 1.00 86.44 93 SER A CA 1
ATOM 695 C C . SER A 1 93 ? -5.205 1.577 13.157 1.00 86.44 93 SER A C 1
ATOM 697 O O . SER A 1 93 ? -4.013 1.301 13.316 1.00 86.44 93 SER A O 1
ATOM 699 N N . TYR A 1 94 ? -5.764 1.708 11.956 1.00 73.94 94 TYR A N 1
ATOM 700 C CA . TYR A 1 94 ? -4.996 1.575 10.724 1.00 73.94 94 TYR A CA 1
ATOM 701 C C . TYR A 1 94 ? -4.666 2.953 10.169 1.00 73.94 94 TYR A C 1
ATOM 703 O O . TYR A 1 94 ? -5.551 3.728 9.810 1.00 73.94 94 TYR A O 1
ATOM 711 N N . GLN A 1 95 ? -3.372 3.234 10.046 1.00 68.19 95 GLN A N 1
ATOM 712 C CA . GLN A 1 95 ? -2.873 4.410 9.348 1.00 68.19 95 GLN A CA 1
ATOM 713 C C . GLN A 1 95 ? -2.050 3.952 8.150 1.00 68.19 95 GLN A C 1
ATOM 715 O O . GLN A 1 95 ? -1.191 3.080 8.268 1.00 68.19 95 GLN A O 1
ATOM 720 N N . THR A 1 96 ? -2.290 4.549 6.985 1.00 64.44 96 THR A N 1
ATOM 721 C CA . THR A 1 96 ? -1.470 4.322 5.785 1.00 64.44 96 THR A CA 1
ATOM 722 C C . THR A 1 96 ? -0.814 5.636 5.357 1.00 64.44 96 THR A C 1
ATOM 724 O O . THR A 1 96 ? -1.154 6.186 4.307 1.00 64.44 96 THR A O 1
ATOM 727 N N . PRO A 1 97 ? 0.093 6.204 6.177 1.00 64.88 97 PRO A N 1
ATOM 728 C CA . PRO A 1 97 ? 0.782 7.427 5.805 1.00 64.88 97 PRO A CA 1
ATOM 729 C C . PRO A 1 97 ? 1.690 7.148 4.604 1.00 64.88 97 PRO A C 1
ATOM 731 O O . PRO A 1 97 ? 2.520 6.240 4.618 1.00 64.88 97 PRO A O 1
ATOM 734 N N . VAL A 1 98 ? 1.547 7.944 3.548 1.00 62.00 98 VAL A N 1
ATOM 735 C CA . VAL A 1 98 ? 2.451 7.880 2.396 1.00 62.00 98 VAL A CA 1
ATOM 736 C C . VAL A 1 98 ? 3.670 8.744 2.705 1.00 62.00 98 VAL A C 1
ATOM 738 O O . VAL A 1 98 ? 3.551 9.959 2.884 1.00 62.00 98 VAL A O 1
ATOM 741 N N . SER A 1 99 ? 4.858 8.138 2.762 1.00 62.91 99 SER A N 1
ATOM 742 C CA . SER A 1 99 ? 6.109 8.885 2.923 1.00 62.91 99 SER A CA 1
ATOM 743 C C . SER A 1 99 ? 6.434 9.636 1.631 1.00 62.91 99 SER A C 1
ATOM 745 O O . SER A 1 99 ? 7.093 9.110 0.735 1.00 62.91 99 SER A O 1
ATOM 747 N N . LYS A 1 100 ? 5.960 10.885 1.522 1.00 66.56 100 LYS A N 1
ATOM 748 C CA . LYS A 1 100 ? 6.134 11.727 0.324 1.00 66.56 100 LYS A CA 1
ATOM 749 C C . LYS A 1 100 ? 7.594 11.801 -0.136 1.00 66.56 100 LYS A C 1
ATOM 751 O O . LYS A 1 100 ? 7.854 11.747 -1.335 1.00 66.56 100 LYS A O 1
ATOM 756 N N . SER A 1 101 ? 8.542 11.898 0.798 1.00 66.31 101 SER A N 1
ATOM 757 C CA . SER A 1 101 ? 9.975 11.976 0.494 1.00 66.31 101 SER A CA 1
ATOM 758 C C . SER A 1 101 ? 10.526 10.658 -0.053 1.00 66.31 101 SER A C 1
ATOM 760 O O . SER A 1 101 ? 11.208 10.674 -1.075 1.00 66.31 101 SER A O 1
ATOM 762 N N . ALA A 1 102 ? 10.184 9.522 0.563 1.00 63.38 102 ALA A N 1
ATOM 763 C CA . ALA A 1 102 ? 10.612 8.208 0.086 1.00 63.38 102 ALA A CA 1
ATOM 764 C C . ALA A 1 102 ? 9.996 7.875 -1.282 1.00 63.38 102 ALA A C 1
ATOM 766 O O . ALA A 1 102 ? 10.702 7.415 -2.176 1.00 63.38 102 ALA A O 1
ATOM 767 N N . THR A 1 103 ? 8.709 8.178 -1.484 1.00 64.25 103 THR A N 1
ATOM 768 C CA . THR A 1 103 ? 8.026 7.991 -2.772 1.00 64.25 103 THR A CA 1
ATOM 769 C C . THR A 1 103 ? 8.639 8.866 -3.868 1.00 64.25 103 THR A C 1
ATOM 771 O O . THR A 1 103 ? 8.883 8.383 -4.973 1.00 64.25 103 THR A O 1
ATOM 774 N N . THR A 1 104 ? 8.953 10.130 -3.567 1.00 65.12 104 THR A N 1
ATOM 775 C CA . THR A 1 104 ? 9.600 11.039 -4.531 1.00 65.12 104 THR A CA 1
ATOM 776 C C . THR A 1 104 ? 11.005 10.558 -4.890 1.00 65.12 104 THR A C 1
ATOM 778 O O . THR A 1 104 ? 11.347 10.502 -6.069 1.00 65.12 104 THR A O 1
ATOM 781 N N . ALA A 1 105 ? 11.805 10.151 -3.899 1.00 62.88 105 ALA A N 1
ATOM 782 C CA . ALA A 1 105 ? 13.154 9.636 -4.125 1.00 62.88 105 ALA A CA 1
ATOM 783 C C . ALA A 1 105 ? 13.147 8.341 -4.953 1.00 62.88 105 ALA A C 1
ATOM 785 O O . ALA A 1 105 ? 13.914 8.222 -5.907 1.00 62.88 105 ALA A O 1
ATOM 786 N N . ALA A 1 106 ? 12.247 7.403 -4.642 1.00 61.78 106 ALA A N 1
ATOM 787 C CA . ALA A 1 106 ? 12.090 6.163 -5.401 1.00 61.78 106 ALA A CA 1
ATOM 788 C C . ALA A 1 106 ? 11.658 6.429 -6.854 1.00 61.78 106 ALA A C 1
ATOM 790 O O . ALA A 1 106 ? 12.205 5.833 -7.783 1.00 61.78 106 ALA A O 1
ATOM 791 N N . THR A 1 107 ? 10.737 7.375 -7.064 1.00 65.62 107 THR A N 1
ATOM 792 C CA . THR A 1 107 ? 10.293 7.785 -8.407 1.00 65.62 107 THR A CA 1
ATOM 793 C C . THR A 1 107 ? 11.439 8.419 -9.201 1.00 65.62 107 THR A C 1
ATOM 795 O O . THR A 1 107 ? 11.679 8.047 -10.349 1.00 65.62 107 THR A O 1
ATOM 798 N N . ALA A 1 108 ? 12.196 9.332 -8.584 1.00 63.41 108 ALA A N 1
ATOM 799 C CA . ALA A 1 108 ? 13.337 9.991 -9.219 1.00 63.41 108 ALA A CA 1
ATOM 800 C C . ALA A 1 108 ? 14.459 9.000 -9.575 1.00 63.41 108 ALA A C 1
ATOM 802 O O . ALA A 1 108 ? 14.991 9.038 -10.684 1.00 63.41 108 ALA A O 1
ATOM 803 N N . ALA A 1 109 ? 14.787 8.076 -8.667 1.00 59.81 109 ALA A N 1
ATOM 804 C CA . ALA A 1 109 ? 15.781 7.033 -8.912 1.00 59.81 109 ALA A CA 1
ATOM 805 C C . ALA A 1 109 ? 15.370 6.111 -10.073 1.00 59.81 109 ALA A C 1
ATOM 807 O O . ALA A 1 109 ? 16.190 5.798 -10.939 1.00 59.81 109 ALA A O 1
ATOM 808 N N . SER A 1 110 ? 14.089 5.737 -10.131 1.00 59.97 110 SER A N 1
ATOM 809 C CA . SER A 1 110 ? 13.541 4.904 -11.207 1.00 59.97 110 SER A CA 1
ATOM 810 C C . SER A 1 110 ? 13.617 5.607 -12.568 1.00 59.97 110 SER A C 1
ATOM 812 O O . SER A 1 110 ? 14.032 4.998 -13.553 1.00 59.97 110 SER A O 1
ATOM 814 N N . GLY A 1 111 ? 13.296 6.906 -12.626 1.00 60.91 111 GLY A N 1
ATOM 815 C CA . GLY A 1 111 ? 13.375 7.699 -13.858 1.00 60.91 111 GLY A CA 1
ATOM 816 C C . GLY A 1 111 ? 14.787 7.758 -14.451 1.00 60.91 111 GLY A C 1
ATOM 817 O O . GLY A 1 111 ? 14.968 7.536 -15.649 1.00 60.91 111 GLY A O 1
ATOM 818 N N . THR A 1 112 ? 15.804 7.977 -13.613 1.00 58.66 112 THR A N 1
ATOM 819 C CA . THR A 1 112 ? 17.209 8.004 -14.054 1.00 58.66 112 THR A CA 1
ATOM 820 C C . THR A 1 112 ? 17.675 6.643 -14.576 1.00 58.66 112 THR A C 1
ATOM 822 O O . THR A 1 112 ? 18.353 6.578 -15.601 1.00 58.66 112 THR A O 1
ATOM 825 N N . GLY A 1 113 ? 17.277 5.546 -13.921 1.00 59.88 113 GLY A N 1
ATOM 826 C CA . GLY A 1 113 ? 17.618 4.190 -14.364 1.00 59.88 113 GLY A CA 1
ATOM 827 C C . GLY A 1 113 ? 17.066 3.858 -15.755 1.00 59.88 113 GLY A C 1
ATOM 828 O O . GLY A 1 113 ? 17.779 3.289 -16.582 1.00 59.88 113 GLY A O 1
ATOM 829 N N . ILE A 1 114 ? 15.831 4.279 -16.045 1.00 66.12 114 ILE A N 1
ATOM 830 C CA . ILE A 1 114 ? 15.195 4.109 -17.360 1.00 66.12 114 ILE A CA 1
ATOM 831 C C . ILE A 1 114 ? 15.940 4.894 -18.448 1.00 66.12 114 ILE A C 1
ATOM 833 O O . ILE A 1 114 ? 16.210 4.354 -19.523 1.00 66.12 114 ILE A O 1
ATOM 837 N N . LEU A 1 115 ? 16.306 6.150 -18.177 1.00 64.25 115 LEU A N 1
ATOM 838 C CA . LEU A 1 115 ? 17.035 6.988 -19.136 1.00 64.25 115 LEU A CA 1
ATOM 839 C C . LEU A 1 115 ? 18.413 6.405 -19.475 1.00 64.25 115 LEU A C 1
ATOM 841 O O . LEU A 1 115 ? 18.755 6.282 -20.648 1.00 64.25 115 LEU A O 1
ATOM 845 N N . ILE A 1 116 ? 19.180 5.982 -18.468 1.00 66.56 116 ILE A N 1
ATOM 846 C CA . ILE A 1 116 ? 20.502 5.381 -18.694 1.00 66.56 116 ILE A CA 1
ATOM 847 C C . ILE A 1 116 ? 20.367 4.041 -19.427 1.00 66.56 116 ILE A C 1
ATOM 849 O O . ILE A 1 116 ? 21.064 3.806 -20.411 1.00 66.56 116 ILE A O 1
ATOM 853 N N . GLY A 1 117 ? 19.445 3.176 -18.992 1.00 62.97 117 GLY A N 1
ATOM 854 C CA . GLY A 1 117 ? 19.230 1.870 -19.619 1.00 62.97 117 GLY A CA 1
ATOM 855 C C . GLY A 1 117 ? 18.801 1.974 -21.085 1.00 62.97 117 GLY A C 1
ATOM 856 O O . GLY A 1 117 ? 19.301 1.232 -21.927 1.00 62.97 117 GLY A O 1
ATOM 857 N N . SER A 1 118 ? 17.922 2.924 -21.410 1.00 65.44 118 SER A N 1
ATOM 858 C CA . SER A 1 118 ? 17.472 3.158 -22.788 1.00 65.44 118 SER A CA 1
ATOM 859 C C . SER A 1 118 ? 18.567 3.739 -23.686 1.00 65.44 118 SER A C 1
ATOM 861 O O . SER A 1 118 ? 18.681 3.316 -24.835 1.00 65.44 118 SER A O 1
ATOM 863 N N . LEU A 1 119 ? 19.420 4.629 -23.167 1.00 64.56 119 LEU A N 1
ATOM 864 C CA . LEU A 1 119 ? 20.569 5.145 -23.914 1.00 64.56 119 LEU A CA 1
ATOM 865 C C . LEU A 1 119 ? 21.594 4.041 -24.209 1.00 64.56 119 LEU A C 1
ATOM 867 O O . LEU A 1 119 ? 22.049 3.916 -25.343 1.00 64.56 119 LEU A O 1
ATOM 871 N N . LEU A 1 120 ? 21.914 3.203 -23.219 1.00 64.81 120 LEU A N 1
ATOM 872 C CA . LEU A 1 120 ? 22.822 2.067 -23.410 1.00 64.81 120 LEU A CA 1
ATOM 873 C C . LEU A 1 120 ? 22.259 1.045 -24.409 1.00 64.81 120 LEU A C 1
ATOM 875 O O . LEU A 1 120 ? 23.002 0.536 -25.246 1.00 64.81 120 LEU A O 1
ATOM 879 N N . ALA A 1 121 ? 20.949 0.784 -24.374 1.00 65.25 121 ALA A N 1
ATOM 880 C CA . ALA A 1 121 ? 20.292 -0.069 -25.361 1.00 65.25 121 ALA A CA 1
ATOM 881 C C . ALA A 1 121 ? 20.327 0.539 -26.774 1.00 65.25 121 ALA A C 1
ATOM 883 O O . ALA A 1 121 ? 20.557 -0.186 -27.735 1.00 65.25 121 ALA A O 1
ATOM 884 N N . ALA A 1 122 ? 20.143 1.856 -26.917 1.00 60.84 122 ALA A N 1
ATOM 885 C CA . ALA A 1 122 ? 20.240 2.529 -28.212 1.00 60.84 122 ALA A CA 1
ATOM 886 C C . ALA A 1 122 ? 21.657 2.434 -28.804 1.00 60.84 122 ALA A C 1
ATOM 888 O O . ALA A 1 122 ? 21.799 2.117 -29.982 1.00 60.84 122 ALA A O 1
ATOM 889 N N . VAL A 1 123 ? 22.698 2.623 -27.985 1.00 62.31 123 VAL A N 1
ATOM 890 C CA . VAL A 1 123 ? 24.100 2.455 -28.416 1.00 62.31 123 VAL A CA 1
ATOM 891 C C . VAL A 1 123 ? 24.372 1.017 -28.869 1.00 62.31 123 VAL A C 1
ATOM 893 O O . VAL A 1 123 ? 25.006 0.810 -29.897 1.00 62.31 123 VAL A O 1
ATOM 896 N N . ALA A 1 124 ? 23.849 0.020 -28.152 1.00 60.22 124 ALA A N 1
ATOM 897 C CA . ALA A 1 124 ? 24.028 -1.384 -28.518 1.00 60.22 124 ALA A CA 1
ATOM 898 C C . ALA A 1 124 ? 23.249 -1.806 -29.781 1.00 60.22 124 ALA A C 1
ATOM 900 O O . ALA A 1 124 ? 23.655 -2.752 -30.447 1.00 60.22 124 ALA A O 1
ATOM 901 N N . LEU A 1 125 ? 22.128 -1.144 -30.099 1.00 59.59 125 LEU A N 1
ATOM 902 C CA . LEU A 1 125 ? 21.252 -1.511 -31.220 1.00 59.59 125 LEU A CA 1
ATOM 903 C C . LEU A 1 125 ? 21.601 -0.823 -32.549 1.00 59.59 125 LEU A C 1
ATOM 905 O O . LEU A 1 125 ? 21.251 -1.363 -33.591 1.00 59.59 125 LEU A O 1
ATOM 909 N N . PHE A 1 126 ? 22.245 0.349 -32.530 1.00 54.16 126 PHE A N 1
ATOM 910 C CA . PHE A 1 126 ? 22.503 1.153 -33.738 1.00 54.16 126 PHE A CA 1
ATOM 911 C C . PHE A 1 126 ? 23.990 1.291 -34.113 1.00 54.16 126 PHE A C 1
ATOM 913 O O . PHE A 1 126 ? 24.300 2.000 -35.062 1.00 54.16 126 PHE A O 1
ATOM 920 N N . GLY A 1 127 ? 24.909 0.645 -33.388 1.00 51.34 127 GLY A N 1
ATOM 921 C CA . GLY A 1 127 ? 26.358 0.850 -33.542 1.00 51.34 127 GLY A CA 1
ATOM 922 C C . GLY A 1 127 ? 27.152 -0.335 -34.101 1.00 51.34 127 GLY A C 1
ATOM 923 O O . GLY A 1 127 ? 28.291 -0.516 -33.686 1.00 51.34 127 GLY A O 1
ATOM 924 N N . SER A 1 128 ? 26.576 -1.201 -34.945 1.00 59.09 128 SER A N 1
ATOM 925 C CA . SER A 1 128 ? 27.254 -2.449 -35.356 1.00 59.09 128 SER A CA 1
ATOM 926 C C . SER A 1 128 ? 27.357 -2.712 -36.859 1.00 59.09 128 SER A C 1
ATOM 928 O O . SER A 1 128 ? 27.839 -3.781 -37.219 1.00 59.09 128 SER A O 1
ATOM 930 N N . CYS A 1 129 ? 26.875 -1.823 -37.728 1.00 68.81 129 CYS A N 1
ATOM 931 C CA . CYS A 1 129 ? 26.783 -2.090 -39.166 1.00 68.81 129 CYS A CA 1
ATOM 932 C C . CYS A 1 129 ? 27.879 -1.326 -39.927 1.00 68.81 129 CYS A C 1
ATOM 934 O O . CYS A 1 129 ? 27.827 -0.100 -39.916 1.00 68.81 129 CYS A O 1
ATOM 936 N N . PRO A 1 130 ? 28.844 -2.008 -40.575 1.00 76.50 130 PRO A N 1
ATOM 937 C CA . PRO A 1 130 ? 29.840 -1.342 -41.408 1.00 76.50 130 PRO A CA 1
ATOM 938 C C . PRO A 1 130 ? 29.225 -0.663 -42.629 1.00 76.50 130 PRO A C 1
ATOM 940 O O . PRO A 1 130 ? 28.473 -1.288 -43.385 1.00 76.50 130 PRO A O 1
ATOM 943 N N . THR A 1 131 ? 29.642 0.572 -42.894 1.00 82.88 131 THR A N 1
ATOM 944 C CA . THR A 1 131 ? 29.152 1.353 -44.032 1.00 82.88 131 THR A CA 1
ATOM 945 C C . THR A 1 131 ? 29.919 1.026 -45.306 1.00 82.88 131 THR A C 1
ATOM 947 O O . THR A 1 131 ? 31.151 1.133 -45.381 1.00 82.88 131 THR A O 1
ATOM 950 N N . VAL A 1 132 ? 29.176 0.649 -46.345 1.00 85.19 132 VAL A N 1
ATOM 951 C CA . VAL A 1 132 ? 29.669 0.403 -47.698 1.00 85.19 132 VAL A CA 1
ATOM 952 C C . VAL A 1 132 ? 29.543 1.675 -48.520 1.00 85.19 132 VAL A C 1
ATOM 954 O O . VAL A 1 132 ? 28.471 2.257 -48.692 1.00 85.19 132 VAL A O 1
ATOM 957 N N . TYR A 1 133 ? 30.666 2.054 -49.105 1.00 85.19 133 TYR A N 1
ATOM 958 C CA . TYR A 1 133 ? 30.786 3.180 -49.998 1.00 85.19 133 TYR A CA 1
ATOM 959 C C . TYR A 1 133 ? 31.010 2.727 -51.437 1.00 85.19 133 TYR A C 1
ATOM 961 O O . TYR A 1 133 ? 32.020 2.084 -51.755 1.00 85.19 133 TYR A O 1
ATOM 969 N N . ALA A 1 134 ? 30.107 3.149 -52.316 1.00 81.69 134 ALA A N 1
ATOM 970 C CA . ALA A 1 134 ? 30.209 2.964 -53.754 1.00 81.69 134 ALA A CA 1
ATOM 971 C C . ALA A 1 134 ? 30.939 4.145 -54.408 1.00 81.69 134 ALA A C 1
ATOM 973 O O . ALA A 1 134 ? 30.721 5.310 -54.059 1.00 81.69 134 ALA A O 1
ATOM 974 N N . LEU A 1 135 ? 31.809 3.854 -55.381 1.00 72.25 135 LEU A N 1
ATOM 975 C CA . LEU A 1 135 ? 32.430 4.894 -56.197 1.00 72.25 135 LEU A CA 1
ATOM 976 C C . LEU A 1 135 ? 31.494 5.271 -57.352 1.00 72.25 135 LEU A C 1
ATOM 978 O O . LEU A 1 135 ? 31.258 4.470 -58.253 1.00 72.25 135 LEU A O 1
ATOM 982 N N . ASN A 1 136 ? 30.998 6.508 -57.350 1.00 66.62 136 ASN A N 1
ATOM 983 C CA . ASN A 1 136 ? 30.177 7.056 -58.427 1.00 66.62 136 ASN A CA 1
ATOM 984 C C . ASN A 1 136 ? 30.767 8.399 -58.878 1.00 66.62 136 ASN A C 1
ATOM 986 O O . ASN A 1 136 ? 30.896 9.322 -58.077 1.00 66.62 136 ASN A O 1
ATOM 990 N N . ASN A 1 137 ? 31.160 8.509 -60.152 1.00 66.56 137 ASN A N 1
ATOM 991 C CA . ASN A 1 137 ? 31.740 9.730 -60.732 1.00 66.56 137 ASN A CA 1
ATOM 992 C C . ASN A 1 137 ? 32.886 10.335 -59.889 1.00 66.56 137 ASN A C 1
ATOM 994 O O . ASN A 1 137 ? 32.923 11.540 -59.644 1.00 66.56 137 ASN A O 1
ATOM 998 N N . ASN A 1 138 ? 33.812 9.487 -59.427 1.00 67.75 138 ASN A N 1
ATOM 999 C CA . ASN A 1 138 ? 34.952 9.826 -58.560 1.00 67.75 138 ASN A CA 1
ATOM 1000 C C . ASN A 1 138 ? 34.595 10.358 -57.155 1.00 67.75 138 ASN A C 1
ATOM 1002 O O . ASN A 1 138 ? 35.500 10.736 -56.409 1.00 67.75 138 ASN A O 1
ATOM 1006 N N . ALA A 1 139 ? 33.319 10.354 -56.764 1.00 69.88 139 ALA A N 1
ATOM 1007 C CA . ALA A 1 139 ? 32.885 10.615 -55.399 1.00 69.88 139 ALA A CA 1
ATOM 1008 C C . ALA A 1 139 ? 32.570 9.294 -54.688 1.00 69.88 139 ALA A C 1
ATOM 1010 O O . ALA A 1 139 ? 31.931 8.401 -55.246 1.00 69.88 139 ALA A O 1
ATOM 1011 N N . GLN A 1 140 ? 33.040 9.177 -53.450 1.00 74.50 140 GLN A N 1
ATOM 1012 C CA . GLN A 1 140 ? 32.740 8.051 -52.580 1.00 74.50 140 GLN A CA 1
ATOM 1013 C C . GLN A 1 140 ? 31.509 8.422 -51.747 1.00 74.50 140 GLN A C 1
ATOM 1015 O O . GLN A 1 140 ? 31.605 9.275 -50.867 1.00 74.50 140 GLN A O 1
ATOM 1020 N N . LEU A 1 141 ? 30.355 7.840 -52.073 1.00 77.19 141 LEU A N 1
ATOM 1021 C CA . LEU A 1 141 ? 29.091 8.108 -51.381 1.00 77.19 141 LEU A CA 1
ATOM 1022 C C . LEU A 1 141 ? 28.657 6.868 -50.589 1.00 77.19 141 LEU A C 1
ATOM 1024 O O . LEU A 1 141 ? 28.881 5.752 -51.071 1.00 77.19 141 LEU A O 1
ATOM 1028 N N . PRO A 1 142 ? 28.082 7.047 -49.386 1.00 80.62 142 PRO A N 1
ATOM 1029 C CA . PRO A 1 142 ? 27.526 5.936 -48.626 1.00 80.62 142 PRO A CA 1
ATOM 1030 C C . PRO A 1 142 ? 26.333 5.372 -49.401 1.00 80.62 142 PRO A C 1
ATOM 1032 O O . PRO A 1 142 ? 25.471 6.132 -49.848 1.00 80.62 142 PRO A O 1
ATOM 1035 N N . ASP A 1 143 ? 26.329 4.058 -49.609 1.00 81.81 143 ASP A N 1
ATOM 1036 C CA . ASP A 1 143 ? 25.368 3.378 -50.490 1.00 81.81 143 ASP A CA 1
ATOM 1037 C C . ASP A 1 143 ? 24.593 2.281 -49.748 1.00 81.81 143 ASP A C 1
ATOM 1039 O O . ASP A 1 143 ? 23.391 2.130 -49.948 1.00 81.81 143 ASP A O 1
ATOM 1043 N N . ALA A 1 144 ? 25.253 1.556 -48.840 1.00 82.62 144 ALA A N 1
ATOM 1044 C CA . ALA A 1 144 ? 24.624 0.515 -48.031 1.00 82.62 144 ALA A CA 1
ATOM 1045 C C . ALA A 1 144 ? 25.290 0.371 -46.657 1.00 82.62 144 ALA A C 1
ATOM 1047 O O . ALA A 1 144 ? 26.416 0.816 -46.453 1.00 82.62 144 ALA A O 1
ATOM 1048 N N . GLU A 1 145 ? 24.601 -0.297 -45.736 1.00 78.44 145 GLU A N 1
ATOM 1049 C CA . GLU A 1 145 ? 25.052 -0.571 -44.370 1.00 78.44 145 GLU A CA 1
ATOM 1050 C C . GLU A 1 145 ? 24.955 -2.083 -44.127 1.00 78.44 145 GLU A C 1
ATOM 1052 O O . GLU A 1 145 ? 23.854 -2.637 -44.065 1.00 78.44 145 GLU A O 1
ATOM 1057 N N . LEU A 1 146 ? 26.096 -2.762 -43.996 1.00 74.06 146 LEU A N 1
ATOM 1058 C CA . LEU A 1 146 ? 26.154 -4.216 -43.826 1.00 74.06 146 LEU A CA 1
ATOM 1059 C C . LEU A 1 146 ? 25.477 -4.643 -42.521 1.00 74.06 146 LEU A C 1
ATOM 1061 O O . LEU A 1 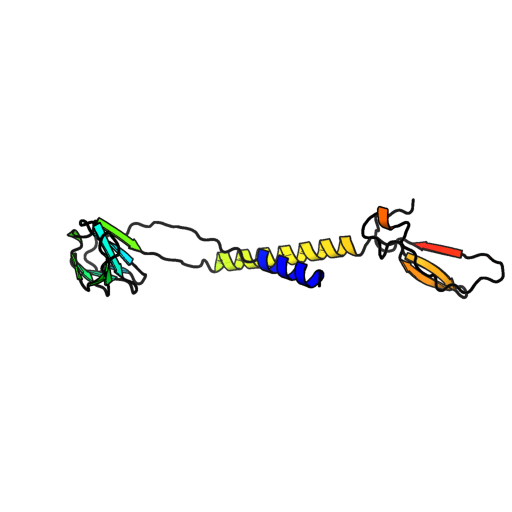146 ? 25.757 -4.080 -41.469 1.00 74.06 146 LEU A O 1
ATOM 1065 N N . PHE A 1 147 ? 24.667 -5.703 -42.574 1.00 74.31 147 PHE A N 1
ATOM 1066 C CA . PHE A 1 147 ? 23.992 -6.313 -41.415 1.00 74.31 147 PHE A CA 1
ATOM 1067 C C . PHE A 1 147 ? 22.812 -5.510 -40.838 1.00 74.31 147 PHE A C 1
ATOM 1069 O O . PHE A 1 147 ? 22.311 -5.842 -39.759 1.00 74.31 147 PHE A O 1
ATOM 1076 N N . SER A 1 148 ? 22.315 -4.506 -41.567 1.00 68.00 148 SER A N 1
ATOM 1077 C CA . SER A 1 148 ? 21.207 -3.638 -41.139 1.00 68.00 148 SER A CA 1
ATOM 1078 C C . SER A 1 148 ? 19.911 -4.377 -40.794 1.00 68.00 148 SER A C 1
ATOM 1080 O O . SER A 1 148 ? 19.138 -3.914 -39.951 1.00 68.00 148 SER A O 1
ATOM 1082 N N . TYR A 1 149 ? 19.655 -5.534 -41.415 1.00 66.56 149 TYR A N 1
ATOM 1083 C CA . TYR A 1 149 ? 18.478 -6.367 -41.134 1.00 66.56 149 TYR A CA 1
ATOM 1084 C C . TYR A 1 149 ? 18.809 -7.624 -40.318 1.00 66.56 149 TYR A C 1
ATOM 1086 O O . TYR A 1 149 ? 17.925 -8.439 -40.021 1.00 66.56 149 TYR A O 1
ATOM 1094 N N . SER A 1 150 ? 20.062 -7.773 -39.892 1.00 69.25 150 SER A N 1
ATOM 1095 C CA . SER A 1 150 ? 20.568 -8.972 -39.237 1.00 69.25 150 SER A CA 1
ATOM 1096 C C . SER A 1 150 ? 20.620 -8.824 -37.722 1.00 69.25 150 SER A C 1
ATOM 1098 O O . SER A 1 150 ? 21.609 -8.408 -37.134 1.00 69.25 150 SER A O 1
ATOM 1100 N N . ILE A 1 151 ? 19.565 -9.285 -37.050 1.00 66.69 151 ILE A N 1
ATOM 1101 C CA . ILE A 1 151 ? 19.503 -9.331 -35.576 1.00 66.69 151 ILE A CA 1
ATOM 1102 C C . ILE A 1 151 ? 20.386 -10.429 -34.940 1.00 66.69 151 ILE A C 1
ATOM 1104 O O . ILE A 1 151 ? 20.412 -10.554 -33.716 1.00 66.69 151 ILE A O 1
ATOM 1108 N N . ALA A 1 152 ? 21.038 -11.277 -35.748 1.00 69.00 152 ALA A N 1
ATOM 1109 C CA . ALA A 1 152 ? 21.908 -12.371 -35.305 1.00 69.00 152 ALA A CA 1
ATOM 1110 C C . ALA A 1 152 ? 22.871 -12.834 -36.426 1.00 69.00 152 ALA A C 1
ATOM 1112 O O . ALA A 1 152 ? 22.500 -12.733 -37.599 1.00 69.00 152 ALA A O 1
ATOM 1113 N N . PRO A 1 153 ? 24.040 -13.435 -36.102 1.00 70.19 153 PRO A N 1
ATOM 1114 C CA . PRO A 1 153 ? 25.006 -13.927 -37.094 1.00 70.19 153 PRO A CA 1
ATOM 1115 C C . PRO A 1 153 ? 24.443 -14.883 -38.145 1.00 70.19 153 PRO A C 1
ATOM 1117 O O . PRO A 1 153 ? 24.774 -14.798 -39.321 1.00 70.19 153 PRO A O 1
ATOM 1120 N N . SER A 1 154 ? 23.509 -15.750 -37.755 1.00 76.19 154 SER A N 1
ATOM 1121 C CA . SER A 1 154 ? 22.869 -16.697 -38.674 1.00 76.19 154 SER A CA 1
ATOM 1122 C C . SER A 1 154 ? 22.011 -16.043 -39.765 1.00 76.19 154 SER A C 1
ATOM 1124 O O . SER A 1 154 ? 21.649 -16.724 -40.725 1.00 76.19 154 SER A O 1
ATOM 1126 N N . PHE A 1 155 ? 21.667 -14.757 -39.636 1.00 73.75 155 PHE A N 1
ATOM 1127 C CA . PHE A 1 155 ? 20.893 -14.017 -40.637 1.00 73.75 155 PHE A CA 1
ATOM 1128 C C . PHE A 1 155 ? 21.752 -13.181 -41.590 1.00 73.75 155 PHE A C 1
ATOM 1130 O O . PHE A 1 155 ? 21.259 -12.813 -42.651 1.00 73.75 155 PHE A O 1
ATOM 1137 N N . GLN A 1 156 ? 23.035 -12.987 -41.278 1.00 76.38 156 GLN A N 1
ATOM 1138 C CA . GLN A 1 156 ? 23.952 -12.144 -42.052 1.00 76.38 156 GLN A CA 1
ATOM 1139 C C . GLN A 1 156 ? 24.163 -12.636 -43.479 1.00 76.38 156 GLN A C 1
ATOM 1141 O O . GLN A 1 156 ? 24.153 -11.849 -44.414 1.00 76.38 156 GLN A O 1
ATOM 1146 N N . SER A 1 157 ? 24.263 -13.953 -43.676 1.00 77.38 157 SER A N 1
ATOM 1147 C CA . SER A 1 157 ? 24.446 -14.555 -45.006 1.00 77.38 157 SER A CA 1
ATOM 1148 C C . SER A 1 157 ? 23.263 -14.350 -45.956 1.00 77.38 157 SER A C 1
ATOM 1150 O O . SER A 1 157 ? 23.354 -14.661 -47.144 1.00 77.38 157 SER A O 1
ATOM 1152 N N . ARG A 1 158 ? 22.130 -13.874 -45.432 1.00 76.88 158 ARG A N 1
ATOM 1153 C CA . ARG A 1 158 ? 20.905 -13.593 -46.184 1.00 76.88 158 ARG A CA 1
ATOM 1154 C C . ARG A 1 158 ? 20.590 -12.102 -46.241 1.00 76.88 158 ARG A C 1
ATOM 1156 O O . ARG A 1 158 ? 19.564 -11.750 -46.822 1.00 76.88 158 ARG A O 1
ATOM 1163 N N . ASP A 1 159 ? 21.429 -11.273 -45.631 1.00 80.12 159 ASP A N 1
ATOM 1164 C CA . ASP A 1 159 ? 21.300 -9.827 -45.660 1.00 80.12 159 ASP A CA 1
ATOM 1165 C C . ASP A 1 159 ? 21.923 -9.320 -46.955 1.00 80.12 159 ASP A C 1
ATOM 1167 O O . ASP A 1 159 ? 23.127 -9.444 -47.177 1.00 80.12 159 ASP A O 1
ATOM 1171 N N . VAL A 1 160 ? 21.071 -8.869 -47.870 1.00 82.69 160 VAL A N 1
ATOM 1172 C CA . VAL A 1 160 ? 21.474 -8.457 -49.212 1.00 82.69 160 VAL A CA 1
ATOM 1173 C C . VAL A 1 160 ? 20.955 -7.053 -49.437 1.00 82.69 160 VAL A C 1
ATOM 1175 O O . VAL A 1 160 ? 19.755 -6.852 -49.628 1.00 82.69 160 VAL A O 1
ATOM 1178 N N . ASP A 1 161 ? 21.878 -6.104 -49.479 1.00 80.62 161 ASP A N 1
ATOM 1179 C CA . ASP A 1 161 ? 21.589 -4.731 -49.853 1.00 80.62 161 ASP A CA 1
ATOM 1180 C C . ASP A 1 161 ? 21.811 -4.520 -51.350 1.00 80.62 161 ASP A C 1
ATOM 1182 O O . ASP A 1 161 ? 22.721 -5.076 -51.971 1.00 80.62 161 ASP A O 1
ATOM 1186 N N . THR A 1 162 ? 20.944 -3.712 -51.957 1.00 81.38 162 THR A N 1
ATOM 1187 C CA . THR A 1 162 ? 21.095 -3.331 -53.363 1.00 81.38 162 THR A CA 1
ATOM 1188 C C . THR A 1 162 ? 22.020 -2.128 -53.450 1.00 81.38 162 THR A C 1
ATOM 1190 O O . THR A 1 162 ? 21.702 -1.083 -52.896 1.00 81.38 162 THR A O 1
ATOM 1193 N N . LEU A 1 163 ? 23.127 -2.262 -54.179 1.00 79.62 163 LEU A N 1
ATOM 1194 C CA . LEU A 1 163 ? 24.045 -1.153 -54.432 1.00 79.62 163 LEU A CA 1
ATOM 1195 C C . LEU A 1 163 ? 23.561 -0.315 -55.620 1.00 79.62 163 LEU A C 1
ATOM 1197 O O . LEU A 1 163 ? 23.244 -0.856 -56.685 1.00 79.62 163 LEU A O 1
ATOM 1201 N N . GLY A 1 164 ? 23.549 1.008 -55.465 1.00 73.06 164 GLY A N 1
ATOM 1202 C CA . GLY A 1 164 ? 23.164 1.990 -56.482 1.00 73.06 164 GLY A CA 1
ATOM 1203 C C . GLY A 1 164 ? 24.237 2.229 -57.550 1.00 73.06 164 GLY A C 1
ATOM 1204 O O . GLY A 1 164 ? 24.370 3.339 -58.069 1.00 73.06 164 GLY A O 1
ATOM 1205 N N . LEU A 1 165 ? 25.033 1.210 -57.871 1.00 71.56 165 LEU A N 1
ATOM 1206 C CA . LEU A 1 165 ? 26.158 1.308 -58.793 1.00 71.56 165 LEU A CA 1
ATOM 1207 C C . LEU A 1 165 ? 25.694 1.355 -60.252 1.00 71.56 165 LEU A C 1
ATOM 1209 O O . LEU A 1 165 ? 24.998 0.462 -60.737 1.00 71.56 165 LEU A O 1
ATOM 1213 N N . ALA A 1 166 ? 26.180 2.347 -60.996 1.00 65.56 166 ALA A N 1
ATOM 1214 C CA . ALA A 1 166 ? 26.231 2.250 -62.449 1.00 65.56 166 ALA A CA 1
ATOM 1215 C C . ALA A 1 166 ? 27.390 1.313 -62.824 1.00 65.56 166 ALA A C 1
ATOM 1217 O O . ALA A 1 166 ? 28.503 1.486 -62.330 1.00 65.56 166 ALA A O 1
ATOM 1218 N N . MET A 1 167 ? 27.140 0.310 -63.672 1.00 63.00 167 MET A N 1
ATOM 1219 C CA . MET A 1 167 ? 28.187 -0.619 -64.108 1.00 63.00 167 MET A CA 1
ATOM 1220 C C . MET A 1 167 ? 29.375 0.141 -64.704 1.00 63.00 167 MET A C 1
ATOM 1222 O O . MET A 1 167 ? 29.214 0.898 -65.663 1.00 63.00 167 MET A O 1
ATOM 1226 N N . ALA A 1 168 ? 30.567 -0.088 -64.154 1.00 63.22 168 ALA A N 1
ATOM 1227 C CA . ALA A 1 168 ? 31.796 0.448 -64.712 1.00 63.22 168 ALA A CA 1
ATOM 1228 C C . ALA A 1 168 ? 32.078 -0.197 -66.079 1.00 63.22 168 ALA A C 1
ATOM 1230 O O . ALA A 1 168 ? 31.936 -1.408 -66.260 1.00 63.22 168 ALA A O 1
ATOM 1231 N N . THR A 1 169 ? 32.466 0.619 -67.058 1.00 62.03 169 THR A N 1
ATOM 1232 C CA . THR A 1 169 ? 32.668 0.206 -68.459 1.00 62.03 169 THR A CA 1
ATOM 1233 C C . THR A 1 169 ? 33.824 -0.787 -68.637 1.00 62.03 169 THR A C 1
ATOM 1235 O O . THR A 1 169 ? 33.887 -1.489 -69.642 1.00 62.03 169 THR A O 1
ATOM 1238 N N . ASP A 1 170 ? 34.737 -0.855 -67.668 1.00 72.12 170 ASP A N 1
ATOM 1239 C CA . ASP A 1 170 ? 35.881 -1.772 -67.615 1.00 72.12 170 ASP A CA 1
ATOM 1240 C C . ASP A 1 170 ? 35.570 -3.097 -66.893 1.00 72.12 170 ASP A C 1
ATOM 1242 O O . ASP A 1 170 ? 36.425 -3.980 -66.823 1.00 72.12 170 ASP A O 1
ATOM 1246 N N . GLY A 1 171 ? 34.345 -3.254 -66.377 1.00 73.94 171 GLY A N 1
ATOM 1247 C CA . GLY A 1 171 ? 33.911 -4.434 -65.634 1.00 73.94 171 GLY A CA 1
ATOM 1248 C C . GLY A 1 171 ? 34.449 -4.518 -64.202 1.00 73.94 171 GLY A C 1
ATOM 1249 O O . GLY A 1 171 ? 34.277 -5.562 -63.572 1.00 73.94 171 GLY A O 1
ATOM 1250 N N . VAL A 1 172 ? 35.078 -3.462 -63.671 1.00 77.19 172 VAL A N 1
ATOM 1251 C CA . VAL A 1 172 ? 35.631 -3.441 -62.309 1.00 77.19 172 VAL A CA 1
ATOM 1252 C C . VAL A 1 172 ? 34.785 -2.552 -61.403 1.00 77.19 172 VAL A C 1
ATOM 1254 O O . VAL A 1 172 ? 34.619 -1.360 -61.636 1.00 77.19 172 VAL A O 1
ATOM 1257 N N . VAL A 1 173 ? 34.280 -3.122 -60.311 1.00 76.31 173 VAL A N 1
ATOM 1258 C CA . VAL A 1 173 ? 33.590 -2.367 -59.260 1.00 76.31 173 VAL A CA 1
ATOM 1259 C C . VAL A 1 173 ? 34.544 -2.170 -58.087 1.00 76.31 173 VAL A C 1
ATOM 1261 O O . VAL A 1 173 ? 35.083 -3.138 -57.554 1.00 76.31 173 VAL A O 1
ATOM 1264 N N . SER A 1 174 ? 34.733 -0.917 -57.669 1.00 78.62 174 SER A N 1
ATOM 1265 C CA . SER A 1 174 ? 35.510 -0.571 -56.477 1.00 78.62 174 SER A CA 1
ATOM 1266 C C . SER A 1 174 ? 34.576 -0.156 -55.347 1.00 78.62 174 SER A C 1
ATOM 1268 O O . SER A 1 174 ? 33.851 0.832 -55.466 1.00 78.62 174 SER A O 1
ATOM 1270 N N . LEU A 1 175 ? 34.646 -0.884 -54.237 1.00 84.69 175 LEU A N 1
ATOM 1271 C CA . LEU A 1 175 ? 33.921 -0.601 -53.001 1.00 84.69 175 LEU A CA 1
ATOM 1272 C C . LEU A 1 175 ? 34.914 -0.300 -51.884 1.00 84.69 175 LEU A C 1
ATOM 1274 O O . LEU A 1 175 ? 36.000 -0.878 -51.840 1.00 84.69 175 LEU A O 1
ATOM 1278 N N . SER A 1 176 ? 34.534 0.583 -50.968 1.00 85.62 176 SER A N 1
ATOM 1279 C CA . SER A 1 176 ? 35.247 0.757 -49.702 1.00 85.62 176 SER A CA 1
ATOM 1280 C C . SER A 1 176 ? 34.290 0.504 -48.567 1.00 85.62 176 SER A C 1
ATOM 1282 O O . SER A 1 176 ? 33.171 0.998 -48.586 1.00 85.62 176 SER A O 1
ATOM 1284 N N . ILE A 1 177 ? 34.760 -0.203 -47.555 1.00 84.50 177 ILE A N 1
ATOM 1285 C CA . ILE A 1 177 ? 33.990 -0.439 -46.343 1.00 84.50 177 ILE A CA 1
ATOM 1286 C C . ILE A 1 177 ? 34.699 0.290 -45.213 1.00 84.50 177 ILE A C 1
ATOM 1288 O O . ILE A 1 177 ? 35.930 0.228 -45.114 1.00 84.50 177 ILE A O 1
ATOM 1292 N N . ARG A 1 178 ? 33.943 1.035 -44.412 1.00 80.50 178 ARG A N 1
ATOM 1293 C CA . ARG A 1 178 ? 34.468 1.774 -43.266 1.00 80.50 178 ARG A CA 1
ATOM 1294 C C . ARG A 1 178 ? 33.652 1.435 -42.033 1.00 80.50 178 ARG A C 1
ATOM 1296 O O . ARG A 1 178 ? 32.456 1.207 -42.117 1.00 80.50 178 ARG A O 1
ATOM 1303 N N . ASN A 1 179 ? 34.348 1.418 -40.908 1.00 75.19 179 ASN A N 1
ATOM 1304 C CA . ASN A 1 179 ? 33.745 1.386 -39.590 1.00 75.19 179 ASN A CA 1
ATOM 1305 C C . ASN A 1 179 ? 33.756 2.827 -39.087 1.00 75.19 179 ASN A C 1
ATOM 1307 O O . ASN A 1 179 ? 34.832 3.406 -38.891 1.00 75.19 179 ASN A O 1
ATOM 1311 N N . GLU A 1 180 ? 32.579 3.430 -38.983 1.00 70.31 180 GLU A N 1
ATOM 1312 C CA . GLU A 1 180 ? 32.454 4.866 -38.727 1.00 70.31 180 GLU A CA 1
ATOM 1313 C C . GLU A 1 180 ? 32.108 5.166 -37.271 1.00 70.31 180 GLU A C 1
ATOM 1315 O O . GLU A 1 180 ? 32.350 6.282 -36.801 1.00 70.31 180 GLU A O 1
ATOM 1320 N N . MET A 1 181 ? 31.626 4.166 -36.523 1.00 62.53 181 MET A N 1
ATOM 1321 C CA . MET A 1 181 ? 31.208 4.334 -35.133 1.00 62.53 181 MET A CA 1
ATOM 1322 C C . MET A 1 181 ? 31.668 3.191 -34.214 1.00 62.53 181 MET A C 1
ATOM 1324 O O . MET A 1 181 ? 30.835 2.471 -33.684 1.00 62.53 181 MET A O 1
ATOM 1328 N N . LEU A 1 182 ? 32.979 3.046 -33.951 1.00 60.00 182 LEU A N 1
ATOM 1329 C CA . LEU A 1 182 ? 33.526 2.068 -32.974 1.00 60.00 182 LEU A CA 1
ATOM 1330 C C . LEU A 1 182 ? 32.837 0.685 -33.043 1.00 60.00 182 LEU A C 1
ATOM 1332 O O . LEU A 1 182 ? 32.621 0.032 -32.018 1.00 60.00 182 LEU A O 1
ATOM 1336 N N . GLU A 1 183 ? 32.458 0.255 -34.247 1.00 60.66 183 GLU A N 1
ATOM 1337 C CA . GLU A 1 183 ? 31.662 -0.948 -34.429 1.00 60.66 183 GLU A CA 1
ATOM 1338 C C . GLU A 1 183 ? 32.530 -2.143 -34.050 1.00 60.66 183 GLU A C 1
ATOM 1340 O O . GLU A 1 183 ? 33.716 -2.220 -34.384 1.00 60.66 183 GLU A O 1
ATOM 1345 N N . THR A 1 184 ? 31.943 -3.085 -33.327 1.00 59.88 184 THR A N 1
ATOM 1346 C CA . THR A 1 184 ? 32.628 -4.301 -32.874 1.00 59.88 184 THR A CA 1
ATOM 1347 C C . THR A 1 184 ? 32.424 -5.473 -33.832 1.00 59.88 184 THR A C 1
ATOM 1349 O O . THR A 1 184 ? 32.899 -6.577 -33.564 1.00 59.88 184 THR A O 1
ATOM 1352 N N . HIS A 1 185 ? 31.711 -5.243 -34.939 1.00 66.25 185 HIS A N 1
ATOM 1353 C CA . HIS A 1 185 ? 31.356 -6.260 -35.915 1.00 66.25 185 HIS A CA 1
ATOM 1354 C C . HIS A 1 185 ? 32.433 -6.375 -36.990 1.00 66.25 185 HIS A C 1
ATOM 1356 O O . HIS A 1 185 ? 32.718 -5.419 -37.707 1.00 66.25 185 HIS A O 1
ATOM 1362 N N . TYR A 1 186 ? 33.042 -7.552 -37.096 1.00 66.69 186 TYR A N 1
ATOM 1363 C CA . TYR A 1 186 ? 34.069 -7.841 -38.094 1.00 66.69 186 TYR A CA 1
ATOM 1364 C C . TYR A 1 186 ? 33.453 -8.588 -39.277 1.00 66.69 186 TYR A C 1
ATOM 1366 O O . TYR A 1 186 ? 32.505 -9.349 -39.102 1.00 66.69 186 TYR A O 1
ATOM 1374 N N . ILE A 1 187 ? 33.999 -8.357 -40.469 1.00 70.12 187 ILE A N 1
ATOM 1375 C CA . ILE A 1 187 ? 33.692 -9.140 -41.669 1.00 70.12 187 ILE A CA 1
ATOM 1376 C C . ILE A 1 187 ? 34.606 -10.369 -41.638 1.00 70.12 187 ILE A C 1
ATOM 1378 O O . ILE A 1 187 ? 35.828 -10.198 -41.562 1.00 70.12 187 ILE A O 1
ATOM 1382 N N . ASP A 1 188 ? 34.025 -11.567 -41.647 1.00 64.25 188 ASP A N 1
ATOM 1383 C CA . ASP A 1 188 ? 34.720 -12.861 -41.637 1.00 64.25 188 ASP A CA 1
ATOM 1384 C C . ASP A 1 188 ? 34.754 -13.561 -43.007 1.00 64.25 188 ASP A C 1
ATOM 1386 O O . ASP A 1 188 ? 33.894 -13.279 -43.875 1.00 64.25 188 ASP A O 1
#

Radius of gyration: 36.08 Å; Cα contacts (8 Å, |Δi|>4): 250; chains: 1; bounding box: 62×30×101 Å

pLDDT: mean 75.63, std 14.22, range [43.38, 97.81]

Sequence (188 aa):
MRLTLALTALLFLASCIVHRLDVVPLPLENTEPIRVETPVKAHLRNGSTIVYADGMEVRNGVIYGSGMRYDLGLASATAVSEVPMDDVAAMESYQTPVSKSATTAATAASGTGILIGSLLAAVALFGSCPTVYALNNNAQLPDAELFSYSIAPSFQSRDVDTLGLAMATDGVVSLSIRNEMLETHYID

Secondary structure (DSSP, 8-state):
-HHHHHHHHHHHHT--PPP-----------SS-EEE-S-EEEEETTS-EEEETT-EEEETTEEEEEEEEE-TTS--EEEEEEEEGGGEEEEEE------HHHHHHHHHHHHHHHHHHHHHHHHHHHS--PEEEEEETTEEEEEEETTTT-SSHHHHTT--PPP-PPPPTTS---EEEE--S---PPP-

Nearest PDB structures (foldseek):
  5nrl-assembly1_l  TM=6.085E-01  e=7.525E-02  Saccharomyces cerevisiae
  8h1s-assembly1_C  TM=2.778E-01  e=2.794E+00  Pseudomonas aeruginosa PAO1
  2vrs-assembly1_C  TM=2.354E-01  e=4.389E+00  Avian orthoreovirus
  2bsf-assembly1_A  TM=2.258E-01  e=5.200E+00  Avian orthoreovirus
  2bt8-assembly1_A  TM=1.970E-01  e=9.146E+00  Avian orthoreovirus

Solvent-accessible surface area (backbone atoms only — not comparable to full-atom values): 11532 Å² total; per-residue (Å²): 115,69,68,62,51,53,54,50,55,56,61,64,71,54,70,79,81,87,83,81,91,82,90,78,86,78,85,81,87,59,96,62,69,50,74,40,79,45,36,30,41,38,35,29,71,87,57,28,38,32,42,16,69,74,9,39,34,39,48,96,64,29,38,38,34,72,22,41,37,23,45,77,80,65,80,48,78,42,82,41,53,71,43,56,47,87,50,46,70,47,75,49,69,67,79,85,82,75,57,63,67,61,55,49,51,52,44,54,54,42,53,53,52,53,54,54,52,50,52,55,50,49,55,70,72,74,38,54,52,43,38,32,25,43,65,52,95,92,41,78,40,85,54,47,52,48,53,77,84,35,94,46,79,91,41,39,90,73,58,77,80,78,70,88,70,76,84,48,93,85,76,62,86,65,74,48,75,45,73,89,57,88,44,83,63,76,92,132